Protein AF-A0A327NGC9-F1 (afdb_monomer_lite)

Organism: NCBI:txid2183553

Secondary structure (DSSP, 8-state):
---TT---PPTT--TTT--EE----SS--SEEEEES-HHHHHHHHHHHHHTT-PPPTTEEEEE-TT---HHHHHHHHTT--TTPEEEEE--SSHHHHHHHHHHHHHHBSS--EEE--SSTTEEEEE---HHHHHHHHHHHHHHHHHHHHH--SS-SHHHHHHHHT--EEPTT-SS-EEEEES-HHHHHHHHHHHHHH--BSS-EEE---SSSSHHHHHHHHHHTT--PPEEEEETTTTEEEEEESSHHHHHHIIIIIIIIT-GGGGSPTT-EEEEEE--TT-SSPEEEEEEEE-SSSEEEEE-HHHHHHHHHTSPPHHHHHGGG-

Foldseek 3Di:
DPPPPPLDDPPPDDLQADKDKPDDQPDQQQEEEEEADPVLVLLVQLVCVQQVVQPWSNYMYMHSSHDDDLNNVVNVVVRDDLNHEYEYEYWLALRSLVNLVVVLCSFFPQVKDWDDDPDPQKIKIFGQDPQLVVVVVVVLVVLVVVLVVVADPDDDDSNVVSVLQHKDFDPPDPTTMIIHGSGSVRSVVSSVSSLVRTHGSYHYYYDYAPPGGSNVVLVVVLVVQPQGWWFKAFPVGSDTPDTHSDLLRVVCCCVVVVAVVVPLVVPDAQTKIFTWGDGSPDSDTDTQKMWHHHPVGIDIDGDPVSVVVNVVPPPDPVVVVVVVD

Sequence (325 aa):
MRTATFKSHATGSDRGHGVWISNQNETPTRRLVVGESAIDLLSYRQLEISTGVHPQTDSRYASIGGSLSLDHLTTLAKFMQPSTQLVFGFDNDDKGARYALTALVALSKDSLALVQASQQGYIALQIPVAKIYNQFSKLIAEHSLAMQTYMPQVNGEVRDDMIKNMFHWVKGATVPTLEIPINTALLNSVNNLLIQYGQFSRSLAITRPRGKDFNEDLKAEQLRQIKRPILLINPGNGQVVDRFATEKEAFQFVEKDIIKAKKWKTIPIGTELQILKTEPSKLHPEILGQLLRTSRGIEKSFTDSFMTQVNRMLPDPTKSQEAML

Structure (mmCIF, N/CA/C/O backbone):
data_AF-A0A327NGC9-F1
#
_entry.id   AF-A0A327NGC9-F1
#
loop_
_atom_site.group_PDB
_atom_site.id
_atom_site.type_symbol
_atom_site.label_atom_id
_atom_site.label_alt_id
_atom_site.label_comp_id
_atom_site.label_asym_id
_atom_site.label_entity_id
_atom_site.label_seq_id
_atom_site.pdbx_PDB_ins_code
_atom_site.Cartn_x
_atom_site.Cartn_y
_atom_site.Cartn_z
_atom_site.occupancy
_atom_site.B_iso_or_equiv
_atom_site.auth_seq_id
_atom_site.auth_comp_id
_atom_site.auth_asym_id
_atom_site.auth_atom_id
_atom_site.pdbx_PDB_model_num
ATOM 1 N N . MET A 1 1 ? 21.860 -4.653 22.992 1.00 33.34 1 MET A N 1
ATOM 2 C CA . MET A 1 1 ? 22.550 -5.213 21.810 1.00 33.34 1 MET A CA 1
ATOM 3 C C . MET A 1 1 ? 21.552 -5.318 20.662 1.00 33.34 1 MET A C 1
ATOM 5 O O . MET A 1 1 ? 20.644 -6.130 20.748 1.00 33.34 1 MET A O 1
ATOM 9 N N . ARG A 1 2 ? 21.667 -4.482 19.622 1.00 29.84 2 ARG A N 1
ATOM 10 C CA . ARG A 1 2 ? 21.023 -4.741 18.324 1.00 29.84 2 ARG A CA 1
ATOM 11 C C . ARG A 1 2 ? 22.008 -5.583 17.523 1.00 29.84 2 ARG A C 1
ATOM 13 O O . ARG A 1 2 ? 23.092 -5.097 17.219 1.00 29.84 2 ARG A O 1
ATOM 20 N N . THR A 1 3 ? 21.666 -6.823 17.201 1.00 38.72 3 THR A N 1
ATOM 21 C CA . THR A 1 3 ? 22.401 -7.579 16.185 1.00 38.72 3 THR A CA 1
ATOM 22 C C . THR A 1 3 ? 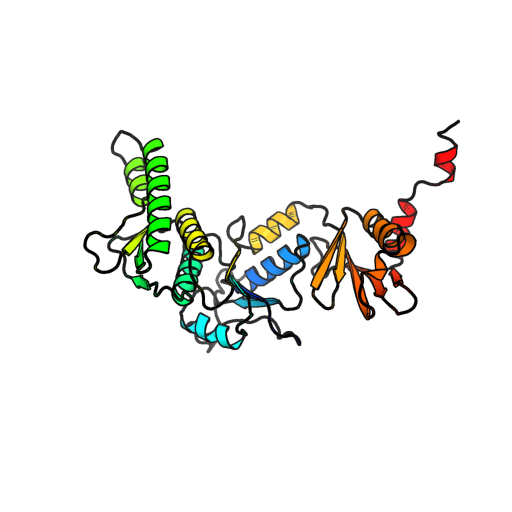22.082 -6.940 14.836 1.00 38.72 3 THR A C 1
ATOM 24 O O . THR A 1 3 ? 21.079 -7.248 14.202 1.00 38.72 3 THR A O 1
ATOM 27 N N . ALA A 1 4 ? 22.920 -5.996 14.402 1.00 41.09 4 ALA A N 1
ATOM 28 C CA . ALA A 1 4 ? 22.780 -5.262 13.139 1.00 41.09 4 ALA A CA 1
ATOM 29 C C . ALA A 1 4 ? 22.785 -6.165 11.879 1.00 41.09 4 ALA A C 1
ATOM 31 O O . ALA A 1 4 ? 22.654 -5.678 10.761 1.00 41.09 4 ALA A O 1
ATOM 32 N N . THR A 1 5 ? 22.925 -7.481 12.052 1.00 39.84 5 THR A N 1
ATOM 33 C CA . THR A 1 5 ? 23.124 -8.478 10.999 1.00 39.84 5 THR A CA 1
ATOM 34 C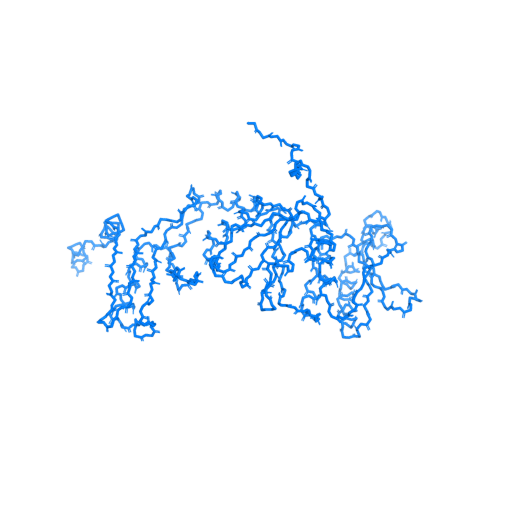 C . THR A 1 5 ? 22.075 -9.592 10.973 1.00 39.84 5 THR A C 1
ATOM 36 O O . THR A 1 5 ? 22.107 -10.412 10.056 1.00 39.84 5 THR A O 1
ATOM 39 N N . PHE A 1 6 ? 21.119 -9.654 11.911 1.00 44.59 6 PHE A N 1
ATOM 40 C CA . PHE A 1 6 ? 20.130 -10.740 11.904 1.00 44.59 6 PHE A CA 1
ATOM 41 C C . PHE A 1 6 ? 18.984 -10.459 10.919 1.00 44.59 6 PHE A C 1
ATOM 43 O O . PHE A 1 6 ? 17.904 -10.013 11.292 1.00 44.59 6 PHE A O 1
ATOM 50 N N . LYS A 1 7 ? 19.235 -10.739 9.635 1.00 50.94 7 LYS A N 1
ATOM 51 C CA . LYS A 1 7 ? 18.227 -10.870 8.568 1.00 50.94 7 LYS A CA 1
ATOM 52 C C . LYS A 1 7 ? 17.984 -12.350 8.274 1.00 50.94 7 LYS A C 1
ATOM 54 O O . LYS A 1 7 ? 18.253 -12.814 7.166 1.00 50.94 7 LYS A O 1
ATOM 59 N N . SER A 1 8 ? 17.620 -13.136 9.283 1.00 51.09 8 SER A N 1
ATOM 60 C CA . SER A 1 8 ? 17.485 -14.579 9.084 1.00 51.09 8 SER A CA 1
ATOM 61 C C . SER A 1 8 ? 16.065 -15.065 9.328 1.00 51.09 8 SER A C 1
ATOM 63 O O . SER A 1 8 ? 15.341 -14.545 10.176 1.00 51.09 8 SER A O 1
ATOM 65 N N . HIS A 1 9 ? 15.672 -16.037 8.510 1.00 59.88 9 HIS A N 1
ATOM 66 C CA . HIS A 1 9 ? 14.479 -16.830 8.728 1.00 59.88 9 HIS A CA 1
ATOM 67 C C . HIS A 1 9 ? 14.772 -17.866 9.823 1.00 59.88 9 HIS A C 1
ATOM 69 O O . HIS A 1 9 ? 15.938 -18.150 10.107 1.00 59.88 9 HIS A O 1
ATOM 75 N N . ALA A 1 10 ? 13.732 -18.448 10.425 1.00 62.00 10 ALA A N 1
ATOM 76 C CA . ALA A 1 10 ? 13.912 -19.526 11.394 1.00 62.00 10 ALA A CA 1
ATOM 77 C C . ALA A 1 10 ? 14.763 -20.657 10.787 1.00 62.00 10 ALA A C 1
ATOM 79 O O . ALA A 1 10 ? 14.578 -21.020 9.621 1.00 62.00 10 ALA A O 1
ATOM 80 N N . THR A 1 11 ? 15.703 -21.205 11.559 1.00 63.06 11 THR A N 1
ATOM 81 C CA . THR A 1 11 ? 16.549 -22.324 11.126 1.00 63.06 11 THR A CA 1
ATOM 82 C C . THR A 1 11 ? 15.676 -23.469 10.604 1.00 63.06 11 THR A C 1
ATOM 84 O O . THR A 1 11 ? 14.773 -23.918 11.303 1.00 63.06 11 THR A O 1
ATOM 87 N N . GLY A 1 12 ? 15.924 -23.915 9.368 1.00 67.19 12 GLY A N 1
ATOM 88 C CA . GLY A 1 12 ? 15.138 -24.963 8.700 1.00 67.19 12 GLY A CA 1
ATOM 89 C C . GLY A 1 12 ? 13.921 -24.475 7.904 1.00 67.19 12 GLY A C 1
ATOM 90 O O . GLY A 1 12 ? 13.246 -25.292 7.287 1.00 67.19 12 GLY A O 1
ATOM 91 N N . SER A 1 13 ? 13.638 -23.169 7.874 1.00 67.62 13 SER A N 1
ATOM 92 C CA . SER A 1 13 ? 12.592 -22.616 7.003 1.00 67.62 13 SER A CA 1
ATOM 93 C C . SER A 1 13 ? 13.106 -22.316 5.593 1.00 67.62 13 SER A C 1
ATOM 95 O O . SER A 1 13 ? 14.249 -21.895 5.398 1.00 67.62 13 SER A O 1
ATOM 97 N N . ASP A 1 14 ? 12.239 -22.520 4.605 1.00 74.31 14 ASP A N 1
ATOM 98 C CA . ASP A 1 14 ? 12.515 -22.203 3.208 1.00 74.31 14 ASP A CA 1
ATOM 99 C C . ASP A 1 14 ? 12.260 -20.712 2.939 1.00 74.31 14 ASP A C 1
ATOM 101 O O . ASP A 1 14 ? 11.141 -20.223 3.105 1.00 74.31 14 ASP A O 1
ATOM 105 N N . ARG A 1 15 ? 13.295 -19.986 2.503 1.00 73.50 15 ARG A N 1
ATOM 106 C CA . ARG A 1 15 ? 13.213 -18.550 2.188 1.00 73.50 15 ARG A CA 1
ATOM 107 C C . ARG A 1 15 ? 12.332 -18.224 0.985 1.00 73.50 15 ARG A C 1
ATOM 109 O O . ARG A 1 15 ? 11.928 -17.076 0.853 1.00 73.50 15 ARG A O 1
ATOM 116 N N . GLY A 1 16 ? 12.089 -19.188 0.098 1.00 76.12 16 GLY A N 1
ATOM 117 C CA . GLY A 1 16 ? 11.230 -19.007 -1.070 1.00 76.12 16 GLY A CA 1
ATOM 118 C C . GLY A 1 16 ? 9.741 -19.088 -0.742 1.00 76.12 16 GLY A C 1
ATOM 119 O O . GLY A 1 16 ? 8.931 -18.584 -1.513 1.00 76.12 16 GLY A O 1
ATOM 120 N N . HIS A 1 17 ? 9.388 -19.689 0.398 1.00 80.69 17 HIS A N 1
ATOM 121 C CA . HIS A 1 17 ? 8.007 -20.020 0.764 1.00 80.69 17 HIS A CA 1
ATOM 122 C C . HIS A 1 17 ? 7.589 -19.465 2.134 1.00 80.69 17 HIS A C 1
ATOM 124 O O . HIS A 1 17 ? 6.400 -19.295 2.410 1.00 80.69 17 HIS A O 1
ATOM 130 N N . GLY A 1 18 ? 8.554 -19.216 3.017 1.00 83.06 18 GLY A N 1
ATOM 131 C CA . GLY A 1 18 ? 8.330 -18.863 4.408 1.00 83.06 18 GLY A CA 1
ATOM 132 C C . GLY A 1 18 ? 7.791 -17.449 4.571 1.00 83.06 18 GLY A C 1
ATOM 133 O O . GLY A 1 18 ? 8.526 -16.475 4.429 1.00 83.06 18 GLY A O 1
ATOM 134 N N . VAL A 1 19 ? 6.526 -17.349 4.976 1.00 89.06 19 VAL A N 1
ATOM 135 C CA . VAL A 1 19 ? 5.891 -16.087 5.366 1.00 89.06 19 VAL A CA 1
ATOM 136 C C . VAL A 1 19 ? 5.623 -16.073 6.869 1.00 89.06 19 VAL A C 1
ATOM 138 O O . VAL A 1 19 ? 5.139 -17.050 7.440 1.00 89.06 19 VAL A O 1
ATOM 141 N N . TRP A 1 20 ? 5.921 -14.955 7.524 1.00 91.12 20 TRP A N 1
ATOM 142 C CA . TRP A 1 20 ? 5.413 -14.690 8.870 1.00 91.12 20 TRP A CA 1
ATOM 143 C C . TRP A 1 20 ? 4.000 -14.128 8.751 1.00 91.12 20 TRP A C 1
ATOM 145 O O . TRP A 1 20 ? 3.788 -13.233 7.940 1.00 91.12 20 TRP A O 1
ATOM 155 N N . ILE A 1 21 ? 3.056 -14.614 9.555 1.00 89.69 21 ILE A N 1
ATOM 156 C CA . ILE A 1 21 ? 1.673 -14.126 9.594 1.00 89.69 21 ILE A CA 1
ATOM 157 C C . ILE A 1 21 ? 1.359 -13.714 11.033 1.00 89.69 21 ILE A C 1
ATOM 159 O O . ILE A 1 21 ? 1.647 -14.458 11.970 1.00 89.69 21 ILE A O 1
ATOM 163 N N . SER A 1 22 ? 0.772 -12.532 11.218 1.00 87.81 22 SER A N 1
ATOM 164 C CA . SER A 1 22 ? 0.259 -12.091 12.518 1.00 87.81 22 SER A CA 1
ATOM 165 C C . SER A 1 22 ? -0.849 -13.023 13.017 1.00 87.81 22 SER A C 1
ATOM 167 O O . SER A 1 22 ? -1.544 -13.621 12.198 1.00 87.81 22 SER A O 1
ATOM 169 N N . ASN A 1 23 ? -1.061 -13.091 14.336 1.00 76.75 23 ASN A N 1
ATOM 170 C CA . ASN A 1 23 ? -2.037 -13.987 14.970 1.00 76.75 23 ASN A CA 1
ATOM 171 C C . ASN A 1 23 ? -3.378 -14.100 14.226 1.00 76.75 23 ASN A C 1
ATOM 173 O O . ASN A 1 23 ? -3.909 -13.138 13.666 1.00 76.75 23 ASN A O 1
ATOM 177 N N . GLN A 1 24 ? -3.924 -15.313 14.244 1.00 66.12 24 GLN A N 1
ATOM 178 C CA . GLN A 1 24 ? -5.174 -15.641 13.583 1.00 66.12 24 GLN A CA 1
ATOM 179 C C . GLN A 1 24 ? -6.341 -14.945 14.294 1.00 66.12 24 GLN A C 1
ATOM 181 O O . GLN A 1 24 ? -6.663 -15.270 15.431 1.00 66.12 24 GLN A O 1
ATOM 186 N N . ASN A 1 25 ? -6.977 -13.989 13.616 1.00 64.69 25 ASN A N 1
ATOM 187 C CA . ASN A 1 25 ? -8.242 -13.421 14.087 1.00 64.69 25 ASN A CA 1
ATOM 188 C C . ASN A 1 25 ? -9.334 -14.503 14.060 1.00 64.69 25 ASN A C 1
ATOM 190 O O . ASN A 1 25 ? -9.373 -15.299 13.115 1.00 64.69 25 ASN A O 1
ATOM 194 N N . GLU A 1 26 ? -10.236 -14.479 15.045 1.00 67.00 26 GLU A N 1
ATOM 195 C CA . GLU A 1 26 ? -11.460 -15.300 15.070 1.00 67.00 26 GLU A CA 1
ATOM 196 C C . GLU A 1 26 ? -12.382 -14.983 13.878 1.00 67.00 26 GLU A C 1
ATOM 198 O O . GLU A 1 26 ? -13.152 -15.827 13.424 1.00 67.00 26 GLU A O 1
ATOM 203 N N . THR A 1 27 ? -12.265 -13.772 13.325 1.00 70.25 27 THR A N 1
ATOM 204 C CA . THR A 1 27 ? -13.015 -13.305 12.161 1.00 70.25 27 THR A CA 1
ATOM 205 C C . THR A 1 27 ? -12.276 -13.559 10.836 1.00 70.25 27 THR A C 1
ATOM 207 O O . THR A 1 27 ? -11.037 -13.575 10.789 1.00 70.25 27 THR A O 1
ATOM 210 N N . PRO A 1 28 ? -13.015 -13.731 9.718 1.00 80.69 28 PRO A N 1
ATOM 211 C CA . PRO A 1 28 ? -12.421 -13.821 8.387 1.00 80.69 28 PRO A CA 1
ATOM 212 C C . PRO A 1 28 ? -11.582 -12.587 8.037 1.00 80.69 28 PRO A C 1
ATOM 214 O O . PRO A 1 28 ? -11.980 -11.452 8.291 1.00 80.69 28 PRO A O 1
ATOM 217 N N . THR A 1 29 ? -10.431 -12.805 7.403 1.00 86.00 29 THR A N 1
ATOM 218 C CA . THR A 1 29 ? -9.529 -11.729 6.975 1.00 86.00 29 THR A CA 1
ATOM 219 C C . THR A 1 29 ? -10.131 -10.938 5.822 1.00 86.00 29 THR A C 1
ATOM 221 O O . THR A 1 29 ? -10.177 -11.424 4.690 1.00 86.00 29 THR A O 1
ATOM 224 N N . ARG A 1 30 ? -10.550 -9.694 6.070 1.00 86.75 30 ARG A N 1
ATOM 225 C CA . ARG A 1 30 ? -10.992 -8.795 4.992 1.00 86.75 30 ARG A CA 1
ATOM 226 C C . ARG A 1 30 ? -9.846 -8.042 4.346 1.00 86.75 30 ARG A C 1
ATOM 228 O O . ARG A 1 30 ? -9.946 -7.699 3.172 1.00 86.75 30 ARG A O 1
ATOM 235 N N . ARG A 1 31 ? -8.751 -7.833 5.074 1.00 89.94 31 ARG A N 1
ATOM 236 C CA . ARG A 1 31 ? -7.573 -7.123 4.581 1.00 89.94 31 ARG A CA 1
ATOM 237 C C . ARG A 1 31 ? -6.300 -7.861 4.982 1.00 89.94 31 ARG A C 1
ATOM 239 O O . ARG A 1 31 ? -6.100 -8.157 6.154 1.00 89.94 31 ARG A O 1
ATOM 246 N N . LEU A 1 32 ? -5.431 -8.151 4.022 1.00 93.19 32 LEU A N 1
ATOM 247 C CA . LEU A 1 32 ? -4.108 -8.723 4.262 1.00 93.19 32 LEU A CA 1
ATOM 248 C C . LEU A 1 32 ? -3.049 -7.694 3.869 1.00 93.19 32 LEU A C 1
ATOM 250 O O . LEU A 1 32 ? -2.952 -7.323 2.703 1.00 93.19 32 LEU A O 1
ATOM 254 N N . VAL A 1 33 ? -2.272 -7.219 4.838 1.00 94.38 33 VAL A N 1
ATOM 255 C CA . VAL A 1 33 ? -1.179 -6.268 4.624 1.00 94.38 33 VAL A CA 1
ATOM 256 C C . VAL A 1 33 ? 0.129 -7.038 4.519 1.00 94.38 33 VAL A C 1
ATOM 258 O O . VAL A 1 33 ? 0.514 -7.728 5.457 1.00 94.38 33 VAL A O 1
ATOM 261 N N . VAL A 1 34 ? 0.816 -6.924 3.389 1.00 95.75 34 VAL A N 1
ATOM 262 C CA . VAL A 1 34 ? 2.058 -7.638 3.094 1.00 95.75 34 VAL A CA 1
ATOM 263 C C . VAL A 1 34 ? 3.222 -6.659 3.089 1.00 95.75 34 VAL A C 1
ATOM 265 O O . VAL A 1 34 ? 3.167 -5.662 2.378 1.00 95.75 34 VAL A O 1
ATOM 268 N N . GLY A 1 35 ? 4.280 -6.942 3.843 1.00 95.50 35 GLY A N 1
ATOM 269 C CA . GLY A 1 35 ? 5.476 -6.096 3.931 1.00 95.50 35 GLY A CA 1
ATOM 270 C C . GLY A 1 35 ? 6.762 -6.913 3.902 1.00 95.50 35 GLY A C 1
ATOM 271 O O . GLY A 1 35 ? 6.724 -8.143 3.965 1.00 95.50 35 GLY A O 1
ATOM 272 N N . GLU A 1 36 ? 7.912 -6.243 3.795 1.00 92.94 36 GLU A N 1
ATOM 273 C CA . GLU A 1 36 ? 9.211 -6.928 3.709 1.00 92.94 36 GLU A CA 1
ATOM 274 C C . GLU A 1 36 ? 9.609 -7.590 5.029 1.00 92.94 36 GLU A C 1
ATOM 276 O O . GLU A 1 36 ? 10.133 -8.708 5.016 1.00 92.94 36 GLU A O 1
ATOM 281 N N . SER A 1 37 ? 9.335 -6.924 6.155 1.00 92.19 37 SER A N 1
ATOM 282 C CA . SER A 1 37 ? 9.676 -7.394 7.496 1.00 92.19 37 SER A CA 1
ATOM 283 C C . SER A 1 37 ? 8.488 -7.312 8.459 1.00 92.19 37 SER A C 1
ATOM 285 O O . SER A 1 37 ? 7.613 -6.450 8.352 1.00 92.19 37 SER A O 1
ATOM 287 N N . ALA A 1 38 ? 8.465 -8.207 9.451 1.00 91.44 38 ALA A N 1
ATOM 288 C CA . ALA A 1 38 ? 7.439 -8.190 10.492 1.00 91.44 38 ALA A CA 1
ATOM 289 C C . ALA A 1 38 ? 7.514 -6.914 11.351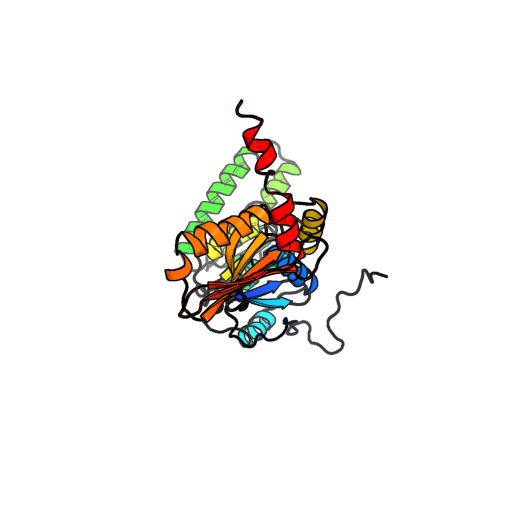 1.00 91.44 38 ALA A C 1
ATOM 291 O O . ALA A 1 38 ? 6.487 -6.404 11.788 1.00 91.44 38 ALA A O 1
ATOM 292 N N . ILE A 1 39 ? 8.716 -6.366 11.561 1.00 91.31 39 ILE A N 1
ATOM 293 C CA . ILE A 1 39 ? 8.930 -5.152 12.362 1.00 91.31 39 ILE A CA 1
ATOM 294 C C . ILE A 1 39 ? 8.324 -3.926 11.670 1.00 91.31 39 ILE A C 1
ATOM 296 O O . ILE A 1 39 ? 7.688 -3.102 12.332 1.00 91.31 39 ILE A O 1
ATOM 300 N N . ASP A 1 40 ? 8.470 -3.818 10.349 1.00 91.81 40 ASP A N 1
ATOM 301 C CA . ASP A 1 40 ? 7.869 -2.719 9.587 1.00 91.81 40 ASP A CA 1
ATOM 302 C C . ASP A 1 40 ? 6.350 -2.812 9.598 1.00 91.81 40 ASP A C 1
ATOM 304 O O . ASP A 1 40 ? 5.675 -1.800 9.756 1.00 91.81 40 ASP A O 1
ATOM 308 N N . LEU A 1 41 ? 5.794 -4.023 9.541 1.00 92.50 41 LEU A N 1
ATOM 309 C CA . LEU A 1 41 ? 4.350 -4.230 9.646 1.00 92.50 41 LEU A CA 1
ATOM 310 C C . LEU A 1 41 ? 3.799 -3.894 11.034 1.00 92.50 41 LEU A C 1
ATOM 312 O O . LEU A 1 41 ? 2.722 -3.309 11.133 1.00 92.50 41 LEU A O 1
ATOM 316 N N . LEU A 1 42 ? 4.532 -4.212 12.104 1.00 90.50 42 LEU A N 1
ATOM 317 C CA . LEU A 1 42 ? 4.172 -3.779 13.458 1.00 90.50 42 LEU A CA 1
ATOM 318 C C . LEU A 1 42 ? 4.229 -2.252 13.585 1.00 90.50 42 LEU A C 1
ATOM 320 O O . LEU A 1 42 ? 3.371 -1.645 14.227 1.00 90.50 42 LEU A O 1
ATOM 324 N N . SER A 1 43 ? 5.202 -1.622 12.929 1.00 91.38 43 SER A N 1
ATOM 325 C CA . SER A 1 43 ? 5.346 -0.167 12.924 1.00 91.38 43 SER A CA 1
ATOM 326 C C . SER A 1 43 ? 4.240 0.508 12.114 1.00 91.38 43 SER A C 1
ATOM 328 O O . SER A 1 43 ? 3.642 1.478 12.574 1.00 91.38 43 SER A O 1
ATOM 330 N N . TYR A 1 44 ? 3.888 -0.059 10.960 1.00 91.31 44 TYR A N 1
ATOM 331 C CA . TYR A 1 44 ? 2.748 0.350 10.147 1.00 91.31 44 TYR A CA 1
ATOM 332 C C . TYR A 1 44 ? 1.433 0.228 10.923 1.00 91.31 44 TYR A C 1
ATOM 334 O O . TYR A 1 44 ? 0.660 1.181 10.982 1.00 91.31 44 TYR A O 1
ATOM 342 N N . ARG A 1 45 ? 1.214 -0.899 11.613 1.00 87.12 45 ARG A N 1
ATOM 343 C CA . ARG A 1 45 ? 0.070 -1.098 12.514 1.00 87.12 45 ARG A CA 1
ATOM 344 C C . ARG A 1 45 ? -0.012 -0.002 13.579 1.00 87.12 45 ARG A C 1
ATOM 346 O O . ARG A 1 45 ? -1.094 0.528 13.831 1.00 87.12 45 ARG A O 1
ATOM 353 N N . GLN A 1 46 ? 1.109 0.335 14.215 1.00 83.38 46 GLN A N 1
ATOM 354 C CA . GLN A 1 46 ? 1.149 1.393 15.226 1.00 83.38 46 GLN A CA 1
ATOM 355 C C . GLN A 1 46 ? 0.868 2.770 14.610 1.00 83.38 46 GLN A C 1
ATOM 357 O O . GLN A 1 46 ? 0.147 3.570 15.207 1.00 83.38 46 GLN A O 1
ATOM 362 N N . LEU A 1 47 ? 1.388 3.044 13.410 1.00 85.56 47 LEU A N 1
ATOM 363 C CA . LEU A 1 47 ? 1.107 4.270 12.664 1.00 85.56 47 LEU A CA 1
ATOM 364 C C . LEU A 1 47 ? -0.384 4.410 12.350 1.00 85.56 47 LEU A C 1
ATOM 366 O O . LEU A 1 47 ? -0.952 5.472 12.605 1.00 85.56 47 LEU A O 1
ATOM 370 N N . GLU A 1 48 ? -1.028 3.346 11.875 1.00 82.25 48 GLU A N 1
ATOM 371 C CA . GLU A 1 48 ? -2.473 3.297 11.631 1.00 82.25 48 GLU A CA 1
ATOM 372 C C . GLU A 1 48 ? -3.265 3.662 12.900 1.00 82.25 48 GLU A C 1
ATOM 374 O O . GLU A 1 48 ? -4.049 4.616 12.892 1.00 82.25 48 GLU A O 1
ATOM 379 N N . ILE A 1 49 ? -2.972 3.000 14.030 1.00 75.81 49 ILE A N 1
ATOM 380 C CA . ILE A 1 49 ? -3.583 3.313 15.336 1.00 75.81 49 ILE A CA 1
ATOM 381 C C . ILE A 1 49 ? -3.371 4.790 15.690 1.00 75.81 49 ILE A C 1
ATOM 383 O O . ILE A 1 49 ? -4.311 5.500 16.047 1.00 75.81 49 ILE A O 1
ATOM 387 N N . SER A 1 50 ? -2.133 5.265 15.567 1.00 70.62 50 SER A N 1
ATOM 388 C CA . SER A 1 50 ? -1.726 6.594 16.019 1.00 70.62 50 SER A CA 1
ATOM 389 C C . SER A 1 50 ? -2.271 7.741 15.155 1.00 70.62 50 SER A C 1
ATOM 391 O O . SER A 1 50 ? -2.445 8.860 15.631 1.00 70.62 50 SER A O 1
ATOM 393 N N . THR A 1 51 ? -2.576 7.480 13.887 1.00 68.12 51 THR A N 1
ATOM 394 C CA . THR A 1 51 ? -3.154 8.466 12.960 1.00 68.12 51 THR A CA 1
ATOM 395 C C . THR A 1 51 ? -4.683 8.414 12.943 1.00 68.12 51 THR A C 1
ATOM 397 O O . THR A 1 51 ? -5.333 9.116 12.164 1.00 68.12 51 THR A O 1
ATOM 400 N N . GLY A 1 52 ? -5.282 7.586 13.807 1.00 58.69 52 GLY A N 1
ATOM 401 C CA . GLY A 1 52 ? -6.724 7.381 13.860 1.00 58.69 52 GLY A CA 1
ATOM 402 C C . GLY A 1 52 ? -7.271 6.664 12.629 1.00 58.69 52 GLY A C 1
ATOM 403 O O . GLY A 1 52 ? -8.487 6.613 12.443 1.00 58.69 52 GLY A O 1
ATOM 404 N N . VAL A 1 53 ? -6.412 6.112 11.770 1.00 62.06 53 VAL A N 1
ATOM 405 C CA . VAL A 1 53 ? -6.796 5.112 10.774 1.00 62.06 53 VAL A CA 1
ATOM 406 C C . VAL A 1 53 ? -6.875 3.807 11.554 1.00 62.06 53 VAL A C 1
ATOM 408 O O . VAL A 1 53 ? -5.972 2.987 11.471 1.00 62.06 53 VAL A O 1
ATOM 411 N N . HIS A 1 54 ? -7.880 3.669 12.434 1.00 54.66 54 HIS A N 1
ATOM 412 C CA . HIS A 1 54 ? -7.934 2.496 13.301 1.00 54.66 54 HIS A CA 1
ATOM 413 C C . HIS A 1 54 ? -7.893 1.265 12.399 1.00 54.66 54 HIS A C 1
ATOM 415 O O . HIS A 1 54 ? -8.679 1.165 11.451 1.00 54.66 54 HIS A O 1
ATOM 421 N N . PRO A 1 55 ? -6.958 0.350 12.644 1.00 57.19 55 PRO A N 1
ATOM 422 C CA . PRO A 1 55 ? -6.861 -0.816 11.810 1.00 57.19 55 PRO A CA 1
ATOM 423 C C . PRO A 1 55 ? -8.154 -1.610 11.927 1.00 57.19 55 PRO A C 1
ATOM 425 O O . PRO A 1 55 ? -8.648 -1.848 13.037 1.00 57.19 55 PRO A O 1
ATOM 428 N N . GLN A 1 56 ? -8.702 -2.029 10.799 1.00 62.09 56 GLN A N 1
ATOM 429 C CA . GLN A 1 56 ? -9.908 -2.837 10.824 1.00 62.09 56 GLN A CA 1
ATOM 430 C C . GLN A 1 56 ? -9.587 -4.133 11.588 1.00 62.09 56 GLN A C 1
ATOM 432 O O . GLN A 1 56 ? -8.510 -4.713 11.408 1.00 62.09 56 GLN A O 1
ATOM 437 N N . THR A 1 57 ? -10.461 -4.566 12.498 1.00 62.72 57 THR A N 1
ATOM 438 C CA . THR A 1 57 ? -10.230 -5.771 13.326 1.00 62.72 57 THR A CA 1
ATOM 439 C C . THR A 1 57 ? -10.090 -7.047 12.494 1.00 62.72 57 THR A C 1
ATOM 441 O O . THR A 1 57 ? -9.607 -8.066 12.973 1.00 62.72 57 THR A O 1
ATOM 444 N N . ASP A 1 58 ? -10.452 -6.977 11.219 1.00 74.69 58 ASP A N 1
ATOM 445 C CA . ASP A 1 58 ? -10.337 -8.018 10.205 1.00 74.69 58 ASP A CA 1
ATOM 446 C C . ASP A 1 58 ? -9.058 -7.902 9.341 1.00 74.69 58 ASP A C 1
ATOM 448 O O . ASP A 1 58 ? -8.919 -8.614 8.338 1.00 74.69 58 ASP A O 1
ATOM 452 N N . SER A 1 59 ? -8.106 -7.042 9.729 1.00 85.81 59 SER A N 1
ATOM 453 C CA . SER A 1 59 ? -6.789 -6.938 9.093 1.00 85.81 59 SER A CA 1
ATOM 454 C C . SER A 1 59 ? -5.810 -7.977 9.649 1.00 85.81 59 SER A C 1
ATOM 456 O O . SER A 1 59 ? -5.679 -8.133 10.864 1.00 85.81 59 SER A O 1
ATOM 458 N N . ARG A 1 60 ? -5.079 -8.655 8.760 1.00 89.00 60 ARG A N 1
ATOM 459 C CA . ARG A 1 60 ? -3.905 -9.479 9.090 1.00 89.00 60 ARG A CA 1
ATOM 460 C C . ARG A 1 60 ? -2.660 -8.913 8.425 1.00 89.00 60 ARG A C 1
ATOM 462 O O . ARG A 1 60 ? -2.751 -8.260 7.388 1.00 89.00 60 ARG A O 1
ATOM 469 N N . TYR A 1 61 ? -1.504 -9.192 9.009 1.00 92.75 61 TYR A N 1
ATOM 470 C CA . TYR A 1 61 ? -0.210 -8.716 8.538 1.00 92.75 61 TYR A CA 1
ATOM 471 C C . TYR A 1 61 ? 0.670 -9.908 8.177 1.00 92.75 61 TYR A C 1
ATOM 473 O O . TYR A 1 61 ? 0.693 -10.904 8.899 1.00 92.75 61 TYR A O 1
ATOM 481 N N . ALA A 1 62 ? 1.378 -9.809 7.060 1.00 94.19 62 ALA A N 1
ATOM 482 C CA . ALA A 1 62 ? 2.201 -10.871 6.519 1.00 94.19 62 ALA A CA 1
ATOM 483 C C . ALA A 1 62 ? 3.564 -10.352 6.062 1.00 94.19 62 ALA A C 1
ATOM 485 O O . ALA A 1 62 ? 3.644 -9.447 5.237 1.00 94.19 62 ALA A O 1
ATOM 486 N N . SER A 1 63 ? 4.645 -10.939 6.562 1.00 93.94 63 SER A N 1
ATOM 487 C CA . SER A 1 63 ? 6.007 -10.573 6.178 1.00 93.94 63 SER A CA 1
ATOM 488 C C . SER A 1 63 ? 6.623 -11.644 5.292 1.00 93.94 63 SER A C 1
ATOM 490 O O . SER A 1 63 ? 6.651 -12.814 5.672 1.00 93.94 63 SER A O 1
ATOM 492 N N . ILE A 1 64 ? 7.182 -11.221 4.158 1.00 92.31 64 ILE A N 1
ATOM 493 C CA . ILE A 1 64 ? 7.888 -12.086 3.195 1.00 92.31 64 ILE A CA 1
ATOM 494 C C . ILE A 1 64 ? 9.375 -12.300 3.535 1.00 92.31 64 ILE A C 1
ATOM 496 O O . ILE A 1 64 ? 10.101 -12.931 2.776 1.00 92.31 64 ILE A O 1
ATOM 500 N N . GLY A 1 65 ? 9.865 -11.752 4.653 1.00 86.25 65 GLY A N 1
ATOM 501 C CA . GLY A 1 65 ? 11.223 -12.025 5.141 1.00 86.25 65 GLY A CA 1
ATOM 502 C C . GLY A 1 65 ? 12.346 -11.403 4.301 1.00 86.25 65 GLY A C 1
ATOM 503 O O . GLY A 1 65 ? 13.488 -11.846 4.371 1.00 86.25 65 GLY A O 1
ATOM 504 N N . GLY A 1 66 ? 12.042 -10.356 3.528 1.00 83.69 66 GLY A N 1
ATOM 505 C CA . GLY A 1 66 ? 13.021 -9.560 2.779 1.00 83.69 66 GLY A CA 1
ATOM 506 C C . GLY A 1 66 ? 13.091 -9.819 1.270 1.00 83.69 66 GLY A C 1
ATOM 507 O O . GLY A 1 66 ? 13.713 -9.017 0.559 1.00 83.69 66 GLY A O 1
ATOM 508 N N . SER A 1 67 ? 12.443 -10.868 0.749 1.00 87.31 67 SER A N 1
ATOM 509 C CA . SER A 1 67 ? 12.319 -11.077 -0.700 1.00 87.31 67 SER A CA 1
ATOM 510 C C . SER A 1 67 ? 10.968 -11.584 -1.151 1.00 87.31 67 SER A C 1
ATOM 512 O O . SER A 1 67 ? 10.366 -12.420 -0.490 1.00 87.31 67 SER A O 1
ATOM 514 N N . LEU A 1 68 ? 10.493 -11.090 -2.296 1.00 89.75 68 LEU A N 1
ATOM 515 C CA . LEU A 1 68 ? 9.239 -11.540 -2.886 1.00 89.75 68 LEU A CA 1
ATOM 516 C C . LEU A 1 68 ? 9.514 -12.584 -3.970 1.00 89.75 68 LEU A C 1
ATOM 518 O O . LEU A 1 68 ? 10.192 -12.291 -4.951 1.00 89.75 68 LEU A O 1
ATOM 522 N N . SER A 1 69 ? 8.951 -13.776 -3.798 1.00 89.19 69 SER A N 1
ATOM 523 C CA . SER A 1 69 ? 8.854 -14.825 -4.812 1.00 89.19 69 SER A CA 1
ATOM 524 C C . SER A 1 69 ? 7.385 -15.000 -5.222 1.00 89.19 69 SER A C 1
ATOM 526 O O . SER A 1 69 ? 6.472 -14.539 -4.527 1.00 89.19 69 SER A O 1
ATOM 528 N N . LEU A 1 70 ? 7.136 -15.697 -6.332 1.00 88.00 70 LEU A N 1
ATOM 529 C CA . LEU A 1 70 ? 5.775 -16.114 -6.691 1.00 88.00 70 LEU A CA 1
ATOM 530 C C . LEU A 1 70 ? 5.198 -17.095 -5.659 1.00 88.00 70 LEU A C 1
ATOM 532 O O . LEU A 1 70 ? 4.013 -17.027 -5.334 1.00 88.00 70 LEU A O 1
ATOM 536 N N . ASP A 1 71 ? 6.041 -17.939 -5.070 1.00 88.88 71 ASP A N 1
ATOM 537 C CA . ASP A 1 71 ? 5.638 -18.912 -4.055 1.00 88.88 71 ASP A CA 1
ATOM 538 C C . ASP A 1 71 ? 5.163 -18.255 -2.751 1.00 88.88 71 ASP A C 1
ATOM 540 O O . ASP A 1 71 ? 4.256 -18.769 -2.085 1.00 88.88 71 ASP A O 1
ATOM 544 N N . HIS A 1 72 ? 5.682 -17.068 -2.416 1.00 91.94 72 HIS A N 1
ATOM 545 C CA . HIS A 1 72 ? 5.125 -16.248 -1.344 1.00 91.94 72 HIS A CA 1
ATOM 546 C C . HIS A 1 72 ? 3.680 -15.846 -1.643 1.00 91.94 72 HIS A C 1
ATOM 548 O O . HIS A 1 72 ? 2.827 -15.985 -0.770 1.00 91.94 72 HIS A O 1
ATOM 554 N N . LEU A 1 73 ? 3.361 -15.413 -2.866 1.00 91.06 73 LEU A N 1
ATOM 555 C CA . LEU A 1 73 ? 1.985 -15.054 -3.237 1.00 91.06 73 LEU A CA 1
ATOM 556 C C . LEU A 1 73 ? 1.051 -16.270 -3.178 1.00 91.06 73 LEU A C 1
ATOM 558 O O . LEU A 1 73 ? -0.058 -16.167 -2.648 1.00 91.06 73 LEU A O 1
ATOM 562 N N . THR A 1 74 ? 1.520 -17.433 -3.637 1.00 90.69 74 THR A N 1
ATOM 563 C CA . THR A 1 74 ? 0.797 -18.709 -3.520 1.00 90.69 74 THR A CA 1
ATOM 564 C C . THR A 1 74 ? 0.551 -19.087 -2.059 1.00 90.69 74 THR A C 1
ATOM 566 O O . THR A 1 74 ? -0.543 -19.516 -1.692 1.00 90.69 74 THR A O 1
ATOM 569 N N . THR A 1 75 ? 1.541 -18.888 -1.189 1.00 90.56 75 THR A N 1
ATOM 570 C CA . THR A 1 75 ? 1.414 -19.171 0.245 1.00 90.56 75 THR A CA 1
ATOM 571 C C . THR A 1 75 ? 0.441 -18.209 0.920 1.00 90.56 75 THR A C 1
ATOM 573 O O . THR A 1 75 ? -0.427 -18.645 1.678 1.00 90.56 75 THR A O 1
ATOM 576 N N . LEU A 1 76 ? 0.511 -16.916 0.596 1.00 91.31 76 LEU A N 1
ATOM 577 C CA . LEU A 1 76 ? -0.411 -15.898 1.102 1.00 91.31 76 LEU A CA 1
ATOM 578 C C . LEU A 1 76 ? -1.856 -16.175 0.677 1.00 91.31 76 LEU A C 1
ATOM 580 O O . LEU A 1 76 ? -2.773 -15.908 1.452 1.00 91.31 76 LEU A O 1
ATOM 584 N N . ALA A 1 77 ? -2.078 -16.758 -0.507 1.00 90.12 77 ALA A N 1
ATOM 585 C CA . ALA A 1 77 ? -3.414 -17.102 -0.994 1.00 90.12 77 ALA A CA 1
ATOM 586 C C . ALA A 1 77 ? -4.187 -18.037 -0.052 1.00 90.12 77 ALA A C 1
ATOM 588 O O . ALA A 1 77 ? -5.408 -17.929 0.024 1.00 90.12 77 ALA A O 1
ATOM 589 N N . LYS A 1 78 ? -3.492 -18.870 0.735 1.00 88.31 78 LYS A N 1
ATOM 590 C CA . LYS A 1 78 ? -4.102 -19.757 1.744 1.00 88.31 78 LYS A CA 1
ATOM 591 C C . LYS A 1 78 ? -4.772 -18.995 2.894 1.00 88.31 78 LYS A C 1
ATOM 593 O O . LYS A 1 78 ? -5.642 -19.540 3.563 1.00 88.31 78 LYS A O 1
ATOM 598 N N . PHE A 1 79 ? -4.378 -17.742 3.121 1.00 87.19 79 PHE A N 1
ATOM 599 C CA . PHE A 1 79 ? -4.906 -16.881 4.184 1.00 87.19 79 PHE A CA 1
ATOM 600 C C . PHE A 1 79 ? -5.917 -15.851 3.671 1.00 87.19 79 PHE A C 1
ATOM 602 O O . PHE A 1 79 ? -6.333 -14.971 4.425 1.00 87.19 79 PHE A O 1
ATOM 609 N N . MET A 1 80 ? -6.301 -15.934 2.395 1.00 88.25 80 MET A N 1
ATOM 610 C CA . MET A 1 80 ? -7.179 -14.968 1.747 1.00 88.25 80 MET A CA 1
ATOM 611 C C . MET A 1 80 ? -8.461 -15.630 1.247 1.00 88.25 80 MET A C 1
ATOM 613 O O . MET A 1 80 ? -8.441 -16.701 0.650 1.00 88.25 80 MET A O 1
ATOM 617 N N . GLN A 1 81 ? -9.579 -14.933 1.409 1.00 89.50 81 GLN A N 1
ATOM 618 C CA . GLN A 1 81 ? -10.818 -15.200 0.686 1.00 89.50 81 GLN A CA 1
ATOM 619 C C . GLN A 1 81 ? -10.844 -14.385 -0.622 1.00 89.50 81 GLN A C 1
ATOM 621 O O . GLN A 1 81 ? -10.058 -13.443 -0.775 1.00 89.50 81 GLN A O 1
ATOM 626 N N . PRO A 1 82 ? -11.740 -14.694 -1.580 1.00 87.06 82 PRO A N 1
ATOM 627 C CA . PRO A 1 82 ? -11.877 -13.902 -2.807 1.00 87.06 82 PRO A CA 1
ATOM 628 C C . PRO A 1 82 ? -12.161 -12.413 -2.553 1.00 87.06 82 PRO A C 1
ATOM 630 O O . PRO A 1 82 ? -11.709 -11.559 -3.309 1.00 87.06 82 PRO A O 1
ATOM 633 N N . SER A 1 83 ? -12.868 -12.096 -1.464 1.00 88.62 83 SER A N 1
ATOM 634 C CA . SER A 1 83 ? -13.184 -10.727 -1.045 1.00 88.62 83 SER A CA 1
ATOM 635 C C . SER A 1 83 ? -12.066 -10.035 -0.259 1.00 88.62 83 SER A C 1
ATOM 637 O O . SER A 1 83 ? -12.205 -8.856 0.059 1.00 88.62 83 SER A O 1
ATOM 639 N N . THR A 1 84 ? -10.984 -10.736 0.096 1.00 90.75 84 THR A N 1
ATOM 640 C CA . THR A 1 84 ? -9.886 -10.151 0.874 1.00 90.75 84 THR A CA 1
ATOM 641 C C . THR A 1 84 ? -9.129 -9.129 0.028 1.00 90.75 84 THR A C 1
ATOM 643 O O . THR A 1 84 ? -8.572 -9.467 -1.020 1.00 90.75 84 THR A O 1
ATOM 646 N N . GLN A 1 85 ? -9.063 -7.890 0.512 1.00 92.25 85 GLN A N 1
ATOM 647 C CA . GLN A 1 85 ? -8.190 -6.862 -0.037 1.00 92.25 85 GLN A CA 1
ATOM 648 C C . GLN A 1 85 ? -6.735 -7.178 0.310 1.00 92.25 85 GLN A C 1
ATOM 650 O O . GLN A 1 85 ? -6.409 -7.442 1.467 1.00 92.25 85 GLN A O 1
ATOM 655 N N . LEU A 1 86 ? -5.852 -7.102 -0.679 1.00 93.94 86 LEU A N 1
ATOM 656 C CA . LEU A 1 86 ? -4.416 -7.255 -0.485 1.00 93.94 86 LEU A CA 1
ATOM 657 C C . LEU A 1 86 ? -3.741 -5.884 -0.540 1.00 93.94 86 LEU A C 1
ATOM 659 O O . LEU A 1 86 ? -3.916 -5.137 -1.501 1.00 93.94 86 LEU A O 1
ATOM 663 N N . VAL A 1 87 ? -2.983 -5.551 0.499 1.00 94.88 87 VAL A N 1
ATOM 664 C CA . VAL A 1 87 ? -2.303 -4.261 0.636 1.00 94.88 87 VAL A CA 1
ATOM 665 C C . VAL A 1 87 ? -0.803 -4.497 0.694 1.00 94.88 87 VAL A C 1
ATOM 667 O O . VAL A 1 87 ? -0.330 -5.144 1.619 1.00 94.88 87 VAL A O 1
ATOM 670 N N . PHE A 1 88 ? -0.043 -3.962 -0.254 1.00 96.19 88 PHE A N 1
ATOM 671 C CA . PHE A 1 88 ? 1.417 -4.056 -0.248 1.00 96.19 88 PHE A CA 1
ATOM 672 C C . PHE A 1 88 ? 2.031 -2.833 0.433 1.00 96.19 88 PHE A C 1
ATOM 674 O O . PHE A 1 88 ? 1.873 -1.714 -0.048 1.00 96.19 88 PHE A O 1
ATOM 681 N N . GLY A 1 89 ? 2.721 -3.066 1.547 1.00 95.50 89 GLY A N 1
ATOM 682 C CA . GLY A 1 89 ? 3.455 -2.096 2.354 1.00 95.50 89 GLY A CA 1
ATOM 683 C C . GLY A 1 89 ? 4.956 -2.368 2.326 1.00 95.50 89 GLY A C 1
ATOM 684 O O . GLY A 1 89 ? 5.528 -2.722 3.353 1.00 95.50 89 GLY A O 1
ATOM 685 N N . PHE A 1 90 ? 5.576 -2.272 1.150 1.00 96.56 90 PHE A N 1
ATOM 686 C CA . PHE A 1 90 ? 7.028 -2.422 0.998 1.00 96.56 90 PHE A CA 1
ATOM 687 C C . PHE A 1 90 ? 7.753 -1.085 1.188 1.00 96.56 90 PHE A C 1
ATOM 689 O O . PHE A 1 90 ? 7.144 -0.020 1.030 1.00 96.56 90 PHE A O 1
ATOM 696 N N . ASP A 1 91 ? 9.057 -1.160 1.453 1.00 95.69 91 ASP A N 1
ATOM 697 C CA . ASP A 1 91 ? 9.938 -0.009 1.659 1.00 95.69 91 ASP A CA 1
ATOM 698 C C . ASP A 1 91 ? 9.852 0.981 0.488 1.00 95.69 91 ASP A C 1
ATOM 700 O O . ASP A 1 91 ? 9.508 0.627 -0.648 1.00 95.69 91 ASP A O 1
ATOM 704 N N . ASN A 1 92 ? 10.133 2.253 0.763 1.00 95.75 92 ASN A N 1
ATOM 705 C CA . ASN A 1 92 ? 10.120 3.307 -0.249 1.00 95.75 92 ASN A CA 1
ATOM 706 C C . ASN A 1 92 ? 11.495 3.437 -0.922 1.00 95.75 92 ASN A C 1
ATOM 708 O O . ASN A 1 92 ? 12.132 4.488 -0.894 1.00 95.75 92 ASN A O 1
ATOM 712 N N . ASP A 1 93 ? 11.955 2.333 -1.502 1.00 96.06 93 ASP A N 1
ATOM 713 C CA . ASP A 1 93 ? 13.180 2.250 -2.288 1.00 96.06 93 ASP A CA 1
ATOM 714 C C . ASP A 1 93 ? 12.952 1.463 -3.594 1.00 96.06 93 ASP A C 1
ATOM 716 O O . ASP A 1 93 ? 11.861 0.947 -3.869 1.00 96.06 93 ASP A O 1
ATOM 720 N N . ASP A 1 94 ? 13.991 1.354 -4.429 1.00 95.75 94 ASP A N 1
ATOM 721 C CA . ASP A 1 94 ? 13.880 0.706 -5.741 1.00 95.75 94 ASP A CA 1
ATOM 722 C C . ASP A 1 94 ? 13.518 -0.778 -5.631 1.00 95.75 94 ASP A C 1
ATOM 724 O O . ASP A 1 94 ? 12.997 -1.374 -6.578 1.00 95.75 94 ASP A O 1
ATOM 728 N N . LYS A 1 95 ? 13.839 -1.409 -4.502 1.00 95.31 95 LYS A N 1
ATOM 729 C CA . LYS A 1 95 ? 13.610 -2.828 -4.253 1.00 95.31 95 LYS A CA 1
ATOM 730 C C . LYS A 1 95 ? 12.161 -3.056 -3.830 1.00 95.31 95 LYS A C 1
ATOM 732 O O . LYS A 1 95 ? 11.477 -3.877 -4.442 1.00 95.31 95 LYS A O 1
ATOM 737 N N . GLY A 1 96 ? 11.650 -2.262 -2.897 1.00 95.81 96 GLY A N 1
ATOM 738 C CA . GLY A 1 96 ? 10.246 -2.273 -2.510 1.00 95.81 96 GLY A CA 1
ATOM 739 C C . GLY A 1 96 ? 9.320 -1.837 -3.652 1.00 95.81 96 GLY A C 1
ATOM 740 O O . GLY A 1 96 ? 8.198 -2.342 -3.786 1.00 95.81 96 GLY A O 1
ATOM 741 N N . ALA A 1 97 ? 9.762 -0.929 -4.527 1.00 96.75 97 ALA A N 1
ATOM 742 C CA . ALA A 1 97 ? 9.040 -0.566 -5.748 1.00 96.75 97 ALA A CA 1
ATOM 743 C C . ALA A 1 97 ? 8.949 -1.737 -6.742 1.00 96.75 97 ALA A C 1
ATOM 745 O O . ALA A 1 97 ? 7.880 -1.992 -7.308 1.00 96.75 97 ALA A O 1
ATOM 746 N N . ARG A 1 98 ? 10.035 -2.505 -6.878 1.00 95.94 98 ARG A N 1
ATOM 747 C CA . ARG A 1 98 ? 10.099 -3.730 -7.688 1.00 95.94 98 ARG A CA 1
ATOM 748 C C . ARG A 1 98 ? 9.248 -4.870 -7.155 1.00 95.94 98 ARG A C 1
ATOM 750 O O . ARG A 1 98 ? 8.610 -5.566 -7.945 1.00 95.94 98 ARG A O 1
ATOM 757 N N . TYR A 1 99 ? 9.209 -5.060 -5.841 1.00 96.38 99 TYR A N 1
ATOM 758 C CA . TYR A 1 99 ? 8.348 -6.070 -5.229 1.00 96.38 99 TYR A CA 1
ATOM 759 C C . TYR A 1 99 ? 6.874 -5.781 -5.478 1.00 96.38 99 TYR A C 1
ATOM 761 O O . TYR A 1 99 ? 6.140 -6.685 -5.868 1.00 96.38 99 TYR A O 1
ATOM 769 N N . ALA A 1 100 ? 6.455 -4.520 -5.363 1.00 96.38 100 ALA A N 1
ATOM 770 C CA . ALA A 1 100 ? 5.097 -4.136 -5.730 1.00 96.38 100 ALA A CA 1
ATOM 771 C C . ALA A 1 100 ? 4.801 -4.441 -7.206 1.00 96.38 100 ALA A C 1
ATOM 773 O O . ALA A 1 100 ? 3.805 -5.102 -7.489 1.00 96.38 100 ALA A O 1
ATOM 774 N N . LEU A 1 101 ? 5.689 -4.053 -8.129 1.00 97.19 101 LEU A N 1
ATOM 775 C CA . LEU A 1 101 ? 5.507 -4.325 -9.559 1.00 97.19 101 LEU A CA 1
ATOM 776 C C . LEU A 1 101 ? 5.386 -5.827 -9.844 1.00 97.19 101 LEU A C 1
ATOM 778 O O . LEU A 1 101 ? 4.463 -6.259 -10.530 1.00 97.19 101 LEU A O 1
ATOM 782 N N . THR A 1 102 ? 6.282 -6.628 -9.268 1.00 95.81 102 THR A N 1
ATOM 783 C CA . THR A 1 102 ? 6.281 -8.092 -9.407 1.00 95.81 102 THR A CA 1
ATOM 784 C C . THR A 1 102 ? 4.967 -8.692 -8.912 1.00 95.81 102 THR A C 1
ATOM 786 O O . THR A 1 102 ? 4.374 -9.529 -9.590 1.00 95.81 102 THR A O 1
ATOM 789 N N . ALA A 1 103 ? 4.471 -8.230 -7.760 1.00 95.31 103 ALA A N 1
ATOM 790 C CA . ALA A 1 103 ? 3.206 -8.695 -7.209 1.00 95.31 103 ALA A CA 1
ATOM 791 C C . ALA A 1 103 ? 2.005 -8.306 -8.081 1.00 95.31 103 ALA A C 1
ATOM 793 O O . ALA A 1 103 ? 1.126 -9.134 -8.316 1.00 95.31 103 ALA A O 1
ATOM 794 N N . LEU A 1 104 ? 1.966 -7.065 -8.577 1.00 96.31 104 LEU A N 1
ATOM 795 C CA . LEU A 1 104 ? 0.897 -6.590 -9.455 1.00 96.31 104 LEU A CA 1
ATOM 796 C C . LEU A 1 104 ? 0.853 -7.390 -10.758 1.00 96.31 104 LEU A C 1
ATOM 798 O O . LEU A 1 104 ? -0.222 -7.824 -11.163 1.00 96.31 104 LEU A O 1
ATOM 802 N 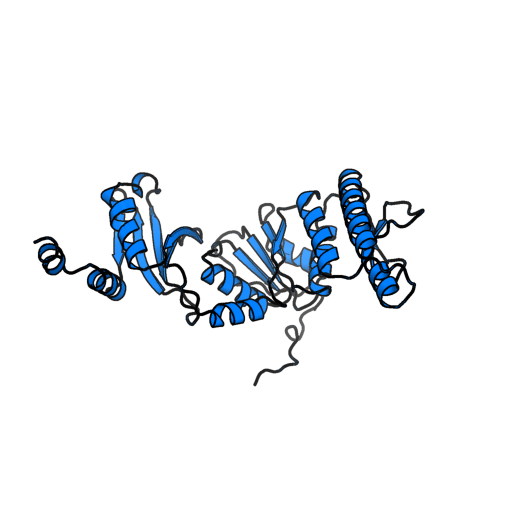N . VAL A 1 105 ? 2.008 -7.634 -11.379 1.00 96.19 105 VAL A N 1
ATOM 803 C CA . VAL A 1 105 ? 2.105 -8.445 -12.600 1.00 96.19 105 VAL A CA 1
ATOM 804 C C . VAL A 1 105 ? 1.608 -9.867 -12.347 1.00 96.19 105 VAL A C 1
ATOM 806 O O . VAL A 1 105 ? 0.752 -10.348 -13.081 1.00 96.19 105 VAL A O 1
ATOM 809 N N . ALA A 1 106 ? 2.062 -10.505 -11.266 1.00 94.25 106 ALA A N 1
ATOM 810 C CA . ALA A 1 106 ? 1.662 -11.869 -10.920 1.00 94.25 106 ALA A CA 1
ATOM 811 C C . ALA A 1 106 ? 0.160 -12.018 -10.605 1.00 94.25 106 ALA A C 1
ATOM 813 O O . ALA A 1 106 ? -0.414 -13.085 -10.807 1.00 94.25 106 ALA A O 1
ATOM 814 N N . LEU A 1 107 ? -0.482 -10.967 -10.084 1.00 94.00 107 LEU A N 1
ATOM 815 C CA . LEU A 1 107 ? -1.898 -10.977 -9.693 1.00 94.00 107 LEU A CA 1
ATOM 816 C C . LEU A 1 107 ? -2.844 -10.429 -10.772 1.00 94.00 107 LEU A C 1
ATOM 818 O O . LEU A 1 107 ? -4.070 -10.453 -10.578 1.00 94.00 107 LEU A O 1
ATOM 822 N N . SER A 1 108 ? -2.289 -9.913 -11.868 1.00 95.44 108 SER A N 1
ATOM 823 C CA . SER A 1 108 ? -3.039 -9.330 -12.975 1.00 95.44 108 SER A CA 1
ATOM 824 C C . SER A 1 108 ? -3.744 -10.404 -13.807 1.00 95.44 108 SER A C 1
ATOM 826 O O . SER A 1 108 ? -3.224 -11.493 -14.041 1.00 95.44 108 SER A O 1
ATOM 828 N N . LYS A 1 109 ? -4.947 -10.075 -14.279 1.00 95.19 109 LYS A N 1
ATOM 829 C CA . LYS A 1 109 ? -5.703 -10.844 -15.279 1.00 95.19 109 LYS A CA 1
ATOM 830 C C . LYS A 1 109 ? -5.373 -10.425 -16.713 1.00 95.19 109 LYS A C 1
ATOM 832 O O . LYS A 1 109 ? -5.811 -11.086 -17.645 1.00 95.19 109 LYS A O 1
ATOM 837 N N . ASP A 1 110 ? -4.599 -9.357 -16.886 1.00 93.75 110 ASP A N 1
ATOM 838 C CA . ASP A 1 110 ? -4.255 -8.767 -18.183 1.00 93.75 110 ASP A CA 1
ATOM 839 C C . ASP A 1 110 ? -3.075 -9.476 -18.867 1.00 93.75 110 ASP A C 1
ATOM 841 O O . ASP A 1 110 ? -2.491 -8.934 -19.803 1.00 93.75 110 ASP A O 1
ATOM 845 N N . SER A 1 111 ? -2.683 -10.662 -18.383 1.00 93.81 111 SER A N 1
ATOM 846 C CA . SER A 1 111 ? -1.547 -11.438 -18.902 1.00 93.81 111 SER A CA 1
ATOM 847 C C . SER A 1 111 ? -0.246 -10.626 -18.995 1.00 93.81 111 SER A C 1
ATOM 849 O O . SER A 1 111 ? 0.529 -10.778 -19.938 1.00 93.81 111 SER A O 1
ATOM 851 N N . LEU A 1 112 ? -0.013 -9.741 -18.021 1.00 96.19 112 LEU A N 1
ATOM 852 C CA . LEU A 1 112 ? 1.240 -8.998 -17.904 1.00 96.19 112 LEU A CA 1
ATOM 853 C C . LEU A 1 112 ? 2.395 -9.962 -17.608 1.00 96.19 112 LEU A C 1
ATOM 855 O O . LEU A 1 112 ? 2.213 -10.959 -16.908 1.00 96.19 112 LEU A O 1
ATOM 859 N N . ALA A 1 113 ? 3.597 -9.633 -18.076 1.00 97.00 113 ALA A N 1
ATOM 860 C CA . ALA A 1 113 ? 4.796 -10.405 -17.761 1.00 97.00 113 ALA A CA 1
ATOM 861 C C . ALA A 1 113 ? 6.006 -9.497 -17.544 1.00 97.00 113 ALA A C 1
ATOM 863 O O . ALA A 1 113 ? 6.181 -8.499 -18.242 1.00 97.00 113 ALA A O 1
ATOM 864 N N . LEU A 1 114 ? 6.857 -9.860 -16.585 1.00 96.25 114 LEU A N 1
ATOM 865 C CA . LEU A 1 114 ? 8.188 -9.275 -16.450 1.00 96.25 114 LEU A CA 1
ATOM 866 C C . LEU A 1 114 ? 9.175 -10.128 -17.241 1.00 96.25 114 LEU A C 1
ATOM 868 O O . LEU A 1 114 ? 9.224 -11.344 -17.061 1.00 96.25 114 LEU A O 1
ATOM 872 N N . VAL A 1 115 ? 9.956 -9.489 -18.105 1.00 95.44 115 VAL A N 1
ATOM 873 C CA . VAL A 1 115 ? 10.979 -10.144 -18.926 1.00 95.44 115 VAL A CA 1
ATOM 874 C C . VAL A 1 115 ? 12.343 -9.511 -18.691 1.00 95.44 115 VAL A C 1
ATOM 876 O O . VAL A 1 115 ? 12.474 -8.484 -18.018 1.00 95.44 115 VAL A O 1
ATOM 879 N N . GLN A 1 116 ? 13.382 -10.142 -19.230 1.00 92.50 116 GLN A N 1
ATOM 880 C CA . GLN A 1 116 ? 14.720 -9.576 -19.198 1.00 92.50 116 GLN A CA 1
ATOM 881 C C . GLN A 1 116 ? 14.742 -8.256 -19.980 1.00 92.50 116 GLN A C 1
ATOM 883 O O . GLN A 1 116 ? 14.350 -8.214 -21.145 1.00 92.50 116 GLN A O 1
ATOM 888 N N . ALA A 1 117 ? 15.194 -7.185 -19.327 1.00 92.50 117 ALA A N 1
ATOM 889 C CA . ALA A 1 117 ? 15.410 -5.905 -19.986 1.00 92.50 117 ALA A CA 1
ATOM 890 C C . ALA A 1 117 ? 16.608 -5.982 -20.941 1.00 92.50 117 ALA A C 1
ATOM 892 O O . ALA A 1 117 ? 17.579 -6.695 -20.679 1.00 92.50 117 ALA A O 1
ATOM 893 N N . SER A 1 118 ? 16.548 -5.223 -22.032 1.00 87.25 118 SER A N 1
ATOM 894 C CA . SER A 1 118 ? 17.638 -5.111 -23.002 1.00 87.25 118 SER A CA 1
ATOM 895 C C . SER A 1 118 ? 18.824 -4.307 -22.464 1.00 87.25 118 SER A C 1
ATOM 897 O O . SER A 1 118 ? 19.939 -4.453 -22.961 1.00 87.25 118 SER A O 1
ATOM 899 N N . GLN A 1 119 ? 18.603 -3.494 -21.426 1.00 86.31 119 GLN A N 1
ATOM 900 C CA . GLN A 1 119 ? 19.608 -2.619 -20.828 1.00 86.31 119 GLN A CA 1
ATOM 901 C C . GLN A 1 119 ? 19.747 -2.854 -19.321 1.00 86.31 119 GLN A C 1
ATOM 903 O O . GLN A 1 119 ? 18.774 -3.113 -18.605 1.00 86.31 119 GLN A O 1
ATOM 908 N N . GLN A 1 120 ? 20.975 -2.719 -18.815 1.00 88.50 120 GLN A N 1
ATOM 909 C CA . GLN A 1 120 ? 21.230 -2.700 -17.377 1.00 88.50 120 GLN A CA 1
ATOM 910 C C . GLN A 1 120 ? 20.593 -1.452 -16.754 1.00 88.50 120 GLN A C 1
ATOM 912 O O . GLN A 1 120 ? 20.657 -0.368 -17.324 1.00 88.50 120 GLN A O 1
ATOM 917 N N . GLY A 1 121 ? 20.001 -1.595 -15.567 1.00 92.19 121 GLY A N 1
ATOM 918 C CA . GLY A 1 121 ? 19.309 -0.484 -14.904 1.00 92.19 121 GLY A CA 1
ATOM 919 C C . GLY A 1 121 ? 17.829 -0.368 -15.269 1.00 92.19 121 GLY A C 1
ATOM 920 O O . GLY A 1 121 ? 17.178 0.560 -14.802 1.00 92.19 121 GLY A O 1
ATOM 921 N N . TYR A 1 122 ? 17.280 -1.322 -16.026 1.00 95.88 122 TYR A N 1
ATOM 922 C CA . TYR A 1 122 ? 15.879 -1.336 -16.440 1.00 95.88 122 TYR A CA 1
ATOM 923 C C . TYR A 1 122 ? 15.153 -2.622 -16.039 1.00 95.88 122 TYR A C 1
ATOM 925 O O . TYR A 1 122 ? 15.757 -3.654 -15.741 1.00 95.88 122 TYR A O 1
ATOM 933 N N . ILE A 1 123 ? 13.825 -2.545 -16.059 1.00 96.12 123 ILE A N 1
ATOM 934 C CA . ILE A 1 123 ? 12.894 -3.669 -15.956 1.00 96.12 123 ILE A CA 1
ATOM 935 C C . ILE A 1 123 ? 12.005 -3.641 -17.189 1.00 96.12 123 ILE A C 1
ATOM 937 O O . ILE A 1 123 ? 11.441 -2.596 -17.501 1.00 96.12 123 ILE A O 1
ATOM 941 N N . ALA A 1 124 ? 11.843 -4.776 -17.861 1.00 97.31 124 ALA A N 1
ATOM 942 C CA . ALA A 1 124 ? 10.956 -4.877 -19.009 1.00 97.31 124 ALA A CA 1
ATOM 943 C C . ALA A 1 124 ? 9.603 -5.477 -18.604 1.00 97.31 124 ALA A C 1
ATOM 945 O O . ALA A 1 124 ? 9.531 -6.584 -18.068 1.00 97.31 124 ALA A O 1
ATOM 946 N N . LEU A 1 125 ? 8.532 -4.736 -18.876 1.00 98.06 125 LEU A N 1
ATOM 947 C CA . LEU A 1 125 ? 7.145 -5.114 -18.636 1.00 98.06 125 LEU A CA 1
ATOM 948 C C . LEU A 1 125 ? 6.430 -5.322 -19.975 1.00 98.06 125 LEU A C 1
ATOM 950 O O . LEU A 1 125 ? 6.272 -4.384 -20.755 1.00 98.06 125 LEU A O 1
ATOM 954 N N . GLN A 1 126 ? 5.964 -6.540 -20.228 1.00 98.00 126 GLN A N 1
ATOM 955 C CA . GLN A 1 126 ? 5.116 -6.863 -21.370 1.00 98.00 126 GLN A CA 1
ATOM 956 C C . GLN A 1 126 ? 3.660 -6.508 -21.075 1.00 98.00 126 GLN A C 1
ATOM 958 O O . GLN A 1 126 ? 3.109 -6.888 -20.039 1.00 98.00 126 GLN A O 1
ATOM 963 N N . ILE A 1 127 ? 3.044 -5.777 -22.002 1.00 97.25 127 ILE A N 1
ATOM 964 C CA . ILE A 1 127 ? 1.709 -5.198 -21.862 1.00 97.25 127 ILE A CA 1
ATOM 965 C C . ILE A 1 127 ? 0.894 -5.578 -23.108 1.00 97.25 127 ILE A C 1
ATOM 967 O O . ILE A 1 127 ? 0.838 -4.809 -24.069 1.00 97.25 127 ILE A O 1
ATOM 971 N N . PRO A 1 128 ? 0.252 -6.759 -23.125 1.00 95.94 128 PRO A N 1
ATOM 972 C CA . PRO A 1 128 ? -0.548 -7.190 -24.271 1.00 95.94 128 PRO A CA 1
ATOM 973 C C . PRO A 1 128 ? -1.893 -6.447 -24.372 1.00 95.94 128 PRO A C 1
ATOM 975 O O . PRO A 1 128 ? -2.530 -6.453 -25.423 1.00 95.94 128 PRO A O 1
ATOM 978 N N . VAL A 1 129 ? -2.345 -5.788 -23.298 1.00 96.19 129 VAL A N 1
ATOM 979 C CA . VAL A 1 129 ? -3.646 -5.106 -23.250 1.00 96.19 129 VAL A CA 1
ATOM 980 C C . VAL A 1 129 ? -3.543 -3.660 -23.737 1.00 96.19 129 VAL A C 1
ATOM 982 O O . VAL A 1 129 ? -2.961 -2.798 -23.075 1.00 96.19 129 VAL A O 1
ATOM 985 N N . ALA A 1 130 ? -4.211 -3.366 -24.858 1.00 95.06 130 ALA A N 1
ATOM 986 C CA . ALA A 1 130 ? -4.196 -2.056 -25.518 1.00 95.06 130 ALA A CA 1
ATOM 987 C C . ALA A 1 130 ? -4.613 -0.889 -24.602 1.00 95.06 130 ALA A C 1
ATOM 989 O O . ALA A 1 130 ? -4.017 0.185 -24.646 1.00 95.06 130 ALA A O 1
ATOM 990 N N . LYS A 1 131 ? -5.609 -1.091 -23.725 1.00 95.19 131 LYS A N 1
ATOM 991 C CA . LYS A 1 131 ? -6.049 -0.056 -22.772 1.00 95.19 131 LYS A CA 1
ATOM 992 C C . LYS A 1 131 ? -4.904 0.385 -21.855 1.00 95.19 131 LYS A C 1
ATOM 994 O O . LYS A 1 131 ? -4.707 1.582 -21.674 1.00 95.19 131 LYS A O 1
ATOM 999 N N . ILE A 1 132 ? -4.164 -0.571 -21.296 1.00 94.81 132 ILE A N 1
ATOM 1000 C CA . ILE A 1 132 ? -3.045 -0.315 -20.381 1.00 94.81 132 ILE A CA 1
ATOM 1001 C C . ILE A 1 132 ? -1.873 0.292 -21.158 1.00 94.81 132 ILE A C 1
ATOM 1003 O O . ILE A 1 132 ? -1.315 1.303 -20.734 1.00 94.81 132 ILE A O 1
ATOM 1007 N N . TYR A 1 133 ? -1.571 -0.252 -22.340 1.00 95.88 133 TYR A N 1
ATOM 1008 C CA . TYR A 1 133 ? -0.569 0.292 -23.258 1.00 95.88 133 TYR A CA 1
ATOM 1009 C C . TYR A 1 133 ? -0.797 1.782 -23.564 1.00 95.88 133 TYR A C 1
ATOM 1011 O O . TYR A 1 133 ? 0.137 2.582 -23.493 1.00 95.88 133 TYR A O 1
ATOM 1019 N N . ASN A 1 134 ? -2.041 2.178 -23.848 1.00 96.19 134 ASN A N 1
ATOM 1020 C CA . ASN A 1 134 ? -2.388 3.568 -24.147 1.00 96.19 134 ASN A CA 1
ATOM 1021 C C . ASN A 1 134 ? -2.152 4.496 -22.944 1.00 96.19 134 ASN A C 1
ATOM 1023 O O . ASN A 1 134 ? -1.639 5.601 -23.115 1.00 96.19 134 ASN A O 1
ATOM 1027 N N . GLN A 1 135 ? -2.483 4.048 -21.726 1.00 96.00 135 GLN A N 1
ATOM 1028 C CA . GLN A 1 135 ? -2.232 4.830 -20.507 1.00 96.00 135 GLN A CA 1
ATOM 1029 C C . GLN A 1 135 ? -0.735 5.000 -20.243 1.00 96.00 135 GLN A C 1
ATOM 1031 O O . GLN A 1 135 ? -0.286 6.105 -19.942 1.00 96.00 135 GLN A O 1
ATOM 1036 N N . PHE A 1 136 ? 0.054 3.939 -20.430 1.00 95.00 136 PHE A N 1
ATOM 1037 C CA . PHE A 1 136 ? 1.507 4.040 -20.326 1.00 95.00 136 PHE A CA 1
ATOM 1038 C C . PHE A 1 136 ? 2.100 4.945 -21.395 1.00 95.00 136 PHE A C 1
ATOM 1040 O O . PHE A 1 136 ? 2.939 5.778 -21.080 1.00 95.00 136 PHE A O 1
ATOM 1047 N N . SER A 1 137 ? 1.637 4.849 -22.638 1.00 95.50 137 SER A N 1
ATOM 1048 C CA . SER A 1 137 ? 2.111 5.716 -23.719 1.00 95.50 137 SER A CA 1
ATOM 1049 C C . SER A 1 137 ? 1.863 7.195 -23.416 1.00 95.50 137 SER A C 1
ATOM 1051 O O . SER A 1 137 ? 2.741 8.020 -23.660 1.00 95.50 137 SER A O 1
ATOM 1053 N N . LYS A 1 138 ? 0.715 7.525 -22.808 1.00 94.88 138 LYS A N 1
ATOM 1054 C CA . LYS A 1 138 ? 0.427 8.881 -22.329 1.00 94.88 138 LYS A CA 1
ATOM 1055 C C . LYS A 1 138 ? 1.392 9.318 -21.220 1.00 94.88 138 LYS A C 1
ATOM 1057 O O . LYS A 1 138 ? 2.000 10.375 -21.355 1.00 94.88 138 LYS A O 1
ATOM 1062 N N . LEU A 1 139 ? 1.588 8.494 -20.184 1.00 91.62 139 LEU A N 1
ATOM 1063 C CA . LEU A 1 139 ? 2.548 8.780 -19.106 1.00 91.62 139 LEU A CA 1
ATOM 1064 C C . LEU A 1 139 ? 3.956 9.027 -19.659 1.00 91.62 139 LEU A C 1
ATOM 1066 O O . LEU A 1 139 ? 4.632 9.965 -19.252 1.00 91.62 139 LEU A O 1
ATOM 1070 N N . ILE A 1 140 ? 4.402 8.184 -20.588 1.00 92.50 140 ILE A N 1
ATOM 1071 C CA . ILE A 1 140 ? 5.736 8.269 -21.186 1.00 92.50 140 ILE A CA 1
ATOM 1072 C C . ILE A 1 140 ? 5.886 9.564 -21.979 1.00 92.50 140 ILE A C 1
ATOM 1074 O O . ILE A 1 140 ? 6.932 10.203 -21.884 1.00 92.50 140 ILE A O 1
ATOM 1078 N N . ALA A 1 141 ? 4.865 9.965 -22.738 1.00 92.81 141 ALA A N 1
ATOM 1079 C CA . ALA A 1 141 ? 4.880 11.221 -23.479 1.00 92.81 141 ALA A CA 1
ATOM 1080 C C . ALA A 1 141 ? 4.952 12.434 -22.536 1.00 92.81 141 ALA A C 1
ATOM 1082 O O . ALA A 1 141 ? 5.790 13.311 -22.738 1.00 92.81 141 ALA A O 1
ATOM 1083 N N . GLU A 1 142 ? 4.136 12.451 -21.477 1.00 92.38 142 GLU A N 1
ATOM 1084 C CA . GLU A 1 142 ? 4.138 13.508 -20.455 1.00 92.38 142 GLU A CA 1
ATOM 1085 C C . GLU A 1 142 ? 5.489 13.592 -19.729 1.00 92.38 142 GLU A C 1
ATOM 1087 O O . GLU A 1 142 ? 6.074 14.671 -19.624 1.00 92.38 142 GLU A O 1
ATOM 1092 N N . HIS A 1 143 ? 6.031 12.449 -19.298 1.00 90.31 143 HIS A N 1
ATOM 1093 C CA . HIS A 1 143 ? 7.345 12.368 -18.655 1.00 90.31 143 HIS A CA 1
ATOM 1094 C C . HIS A 1 143 ? 8.468 12.805 -19.596 1.00 90.31 143 HIS A C 1
ATOM 1096 O O . HIS A 1 143 ? 9.343 13.567 -19.199 1.00 90.31 143 HIS A O 1
ATOM 1102 N N . SER A 1 144 ? 8.437 12.373 -20.858 1.00 88.75 144 SER A N 1
ATOM 1103 C CA . SER A 1 144 ? 9.452 12.748 -21.850 1.00 88.75 144 SER A CA 1
ATOM 1104 C C . SER A 1 144 ? 9.448 14.250 -22.119 1.00 88.75 144 SER A C 1
ATOM 1106 O O . SER A 1 144 ? 10.516 14.850 -22.188 1.00 88.75 144 SER A O 1
ATOM 1108 N N . LEU A 1 145 ? 8.268 14.870 -22.222 1.00 90.31 145 LEU A N 1
ATOM 1109 C CA . LEU A 1 145 ? 8.137 16.317 -22.395 1.00 90.31 145 LEU A CA 1
ATOM 1110 C C . LEU A 1 145 ? 8.673 17.083 -21.176 1.00 90.31 145 LEU A C 1
ATOM 1112 O O . LEU A 1 145 ? 9.423 18.052 -21.328 1.00 90.31 145 LEU A O 1
ATOM 1116 N N . ALA A 1 146 ? 8.330 16.628 -19.968 1.00 88.56 146 ALA A N 1
ATOM 1117 C CA . ALA A 1 146 ? 8.850 17.210 -18.736 1.00 88.56 146 ALA A CA 1
ATOM 1118 C C . ALA A 1 146 ? 10.381 17.100 -18.687 1.00 88.56 146 ALA A C 1
ATOM 1120 O O . ALA A 1 146 ? 11.065 18.101 -18.499 1.00 88.56 146 ALA A O 1
ATOM 1121 N N . MET A 1 147 ? 10.935 15.915 -18.952 1.00 86.44 147 MET A N 1
ATOM 1122 C CA . MET A 1 147 ? 12.381 15.691 -18.956 1.00 86.44 147 MET A CA 1
ATOM 1123 C C . MET A 1 147 ? 13.099 16.544 -20.001 1.00 86.44 147 MET A C 1
ATOM 1125 O O . MET A 1 147 ? 14.112 17.147 -19.667 1.00 86.44 147 MET A O 1
ATOM 1129 N N . GLN A 1 148 ? 12.563 16.666 -21.220 1.00 86.06 148 GLN A N 1
ATOM 1130 C CA . GLN A 1 148 ? 13.123 17.530 -22.268 1.00 86.06 148 GLN A CA 1
ATOM 1131 C C . GLN A 1 148 ? 13.197 19.000 -21.845 1.00 86.06 148 GLN A C 1
ATOM 1133 O O . GLN A 1 148 ? 14.162 19.677 -22.185 1.00 86.06 148 GLN A O 1
ATOM 1138 N N . THR A 1 149 ? 12.221 19.478 -21.067 1.00 87.12 149 THR A N 1
ATOM 1139 C CA . THR A 1 149 ? 12.206 20.854 -20.542 1.00 87.12 149 THR A CA 1
ATOM 1140 C C . THR A 1 149 ? 13.387 21.119 -19.602 1.00 87.12 149 THR A C 1
ATOM 1142 O O . THR A 1 149 ? 13.924 22.224 -19.583 1.00 87.12 149 THR A O 1
ATOM 1145 N N . TYR A 1 150 ? 13.821 20.107 -18.848 1.00 83.88 150 TYR A N 1
ATOM 1146 C CA . TYR A 1 150 ? 14.933 20.213 -17.897 1.00 83.88 150 TYR A CA 1
ATOM 1147 C C . TYR A 1 150 ? 16.263 19.683 -18.451 1.00 83.88 150 TYR A C 1
ATOM 1149 O O . TYR A 1 150 ? 17.279 19.737 -17.760 1.00 83.88 150 TYR A O 1
ATOM 1157 N N . MET A 1 151 ? 16.272 19.146 -19.674 1.00 83.50 151 MET A N 1
ATOM 1158 C CA . MET A 1 151 ? 17.427 18.449 -20.226 1.00 83.50 151 MET A CA 1
ATOM 1159 C C . MET A 1 151 ? 18.524 19.446 -20.639 1.00 83.50 151 MET A C 1
ATOM 1161 O O . MET A 1 151 ? 18.249 20.373 -21.408 1.00 83.50 151 MET A O 1
ATOM 1165 N N . PRO A 1 152 ? 19.779 19.272 -20.182 1.00 81.25 152 PRO A N 1
ATOM 1166 C CA . PRO A 1 152 ? 20.882 20.130 -20.593 1.00 81.25 152 PRO A CA 1
ATOM 1167 C C . PRO A 1 152 ? 21.112 20.074 -22.109 1.00 81.25 152 PRO A C 1
ATOM 1169 O O . PRO A 1 152 ? 21.134 18.999 -22.712 1.00 81.25 152 PRO A O 1
ATOM 1172 N N . GLN A 1 153 ? 21.341 21.238 -22.722 1.00 79.94 153 GLN A N 1
ATOM 1173 C CA . GLN A 1 153 ? 21.626 21.348 -24.161 1.00 79.94 153 GLN A CA 1
ATOM 1174 C C . GLN A 1 153 ? 23.000 20.765 -24.527 1.00 79.94 153 GLN A C 1
ATOM 1176 O O . GLN A 1 153 ? 23.193 20.248 -25.628 1.00 79.94 153 GLN A O 1
ATOM 1181 N N . VAL A 1 154 ? 23.951 20.815 -23.592 1.00 78.31 154 VAL A N 1
ATOM 1182 C CA . VAL A 1 154 ? 25.318 20.319 -23.777 1.00 78.31 154 VAL A CA 1
ATOM 1183 C C . VAL A 1 154 ? 25.397 18.854 -23.347 1.00 78.31 154 VAL A C 1
ATOM 1185 O O . VAL A 1 154 ? 24.810 18.461 -22.340 1.00 78.31 154 VAL A O 1
ATOM 1188 N N . ASN A 1 155 ? 26.113 18.039 -24.123 1.00 79.19 155 ASN A N 1
ATOM 1189 C CA . ASN A 1 155 ? 26.393 16.652 -23.756 1.00 79.19 155 ASN A CA 1
ATOM 1190 C C . ASN A 1 155 ? 27.302 16.598 -22.518 1.00 79.19 155 ASN A C 1
ATOM 1192 O O . ASN A 1 155 ? 28.244 17.381 -22.406 1.00 79.19 155 ASN A O 1
ATOM 1196 N N . GLY A 1 156 ? 27.019 15.676 -21.601 1.00 83.62 156 GLY A N 1
ATOM 1197 C CA . GLY A 1 156 ? 27.761 15.500 -20.354 1.00 83.62 156 GLY A CA 1
ATOM 1198 C C . GLY A 1 156 ? 27.030 14.571 -19.385 1.00 83.62 156 GLY A C 1
ATOM 1199 O O . GLY A 1 156 ? 25.889 14.185 -19.642 1.00 83.62 156 GLY A O 1
ATOM 1200 N N . GLU A 1 157 ? 27.665 14.263 -18.253 1.00 80.88 157 GLU A N 1
ATOM 1201 C CA . GLU A 1 157 ? 27.187 13.271 -17.270 1.00 80.88 157 GLU A CA 1
ATOM 1202 C C . GLU A 1 157 ? 25.736 13.509 -16.826 1.00 80.88 157 GLU A C 1
ATOM 1204 O O . GLU A 1 157 ? 24.932 12.582 -16.790 1.00 80.88 157 GLU A O 1
ATOM 1209 N N . VAL A 1 158 ? 25.358 14.771 -16.593 1.00 80.75 158 VAL A N 1
ATOM 1210 C CA . VAL A 1 158 ? 23.991 15.148 -16.194 1.00 80.75 158 VAL A CA 1
ATOM 1211 C C . VAL A 1 158 ? 22.961 14.752 -17.255 1.00 80.75 158 VAL A C 1
ATOM 1213 O O . VAL A 1 158 ? 21.877 14.270 -16.931 1.00 80.75 158 VAL A O 1
ATOM 1216 N N . ARG A 1 159 ? 23.288 14.939 -18.538 1.00 84.81 159 ARG A N 1
ATOM 1217 C CA . ARG A 1 159 ? 22.402 14.568 -19.646 1.00 84.81 159 ARG A CA 1
ATOM 1218 C C . ARG A 1 159 ? 22.294 13.049 -19.767 1.00 84.81 159 ARG A C 1
ATOM 1220 O O . ARG A 1 159 ? 21.188 12.544 -19.951 1.00 84.81 159 ARG A O 1
ATOM 1227 N N . ASP A 1 160 ? 23.406 12.335 -19.631 1.00 84.19 160 ASP A N 1
ATOM 1228 C CA . ASP A 1 160 ? 23.434 10.872 -19.705 1.00 84.19 160 ASP A CA 1
ATOM 1229 C C . ASP A 1 160 ? 22.633 10.236 -18.561 1.00 84.19 160 ASP A C 1
ATOM 1231 O O . ASP A 1 160 ? 21.878 9.286 -18.776 1.00 84.19 160 ASP A O 1
ATOM 1235 N N . ASP A 1 161 ? 22.713 10.799 -17.357 1.00 82.31 161 ASP A N 1
ATOM 1236 C CA . ASP A 1 161 ? 21.921 10.349 -16.212 1.00 82.31 161 ASP A CA 1
ATOM 1237 C C . ASP A 1 161 ? 20.426 10.643 -16.377 1.00 82.31 161 ASP A C 1
ATOM 1239 O O . ASP A 1 161 ? 19.583 9.836 -15.977 1.00 82.31 161 ASP A O 1
ATOM 1243 N N . MET A 1 162 ? 20.059 11.750 -17.027 1.00 83.31 162 MET A N 1
ATOM 1244 C CA . MET A 1 162 ? 18.661 12.013 -17.380 1.00 83.31 162 MET A CA 1
ATOM 1245 C C . MET A 1 162 ? 18.128 11.016 -18.415 1.00 83.31 162 MET A C 1
ATOM 1247 O O . MET A 1 162 ? 16.988 10.569 -18.281 1.00 83.31 162 MET A O 1
ATOM 1251 N N . ILE A 1 163 ? 18.943 10.619 -19.398 1.00 84.88 163 ILE A N 1
ATOM 1252 C CA . ILE A 1 163 ? 18.569 9.604 -20.399 1.00 84.88 163 ILE A CA 1
ATOM 1253 C C . ILE A 1 163 ? 18.303 8.253 -19.727 1.00 84.88 163 ILE A C 1
ATOM 1255 O O . ILE A 1 163 ? 17.291 7.622 -20.025 1.00 84.88 163 ILE A O 1
ATOM 1259 N N . LYS A 1 164 ? 19.133 7.844 -18.758 1.00 86.19 164 LYS A N 1
ATOM 1260 C CA . LYS A 1 164 ? 18.919 6.609 -17.974 1.00 86.19 164 LYS A CA 1
ATOM 1261 C C . LYS A 1 164 ? 17.603 6.605 -17.184 1.00 86.19 164 LYS A C 1
ATOM 1263 O O . LYS A 1 164 ? 17.146 5.548 -16.766 1.00 86.19 164 LYS A O 1
ATOM 1268 N N . ASN A 1 165 ? 16.987 7.770 -16.969 1.00 87.06 165 ASN A N 1
ATOM 1269 C CA . ASN A 1 165 ? 15.690 7.926 -16.303 1.00 87.06 165 ASN A CA 1
ATOM 1270 C C . ASN A 1 165 ? 14.516 8.092 -17.293 1.00 87.06 165 ASN A C 1
ATOM 1272 O O . ASN A 1 165 ? 13.424 8.518 -16.904 1.00 87.06 165 ASN A O 1
ATOM 1276 N N . MET A 1 166 ? 14.710 7.771 -18.575 1.00 91.56 166 MET A N 1
ATOM 1277 C CA . MET A 1 166 ? 13.642 7.761 -19.576 1.00 91.56 166 MET A CA 1
ATOM 1278 C C . MET A 1 166 ? 13.033 6.370 -19.747 1.00 91.56 166 MET A C 1
ATOM 1280 O O . MET A 1 166 ? 13.724 5.360 -19.706 1.00 91.56 166 MET A O 1
ATOM 1284 N N . PHE A 1 167 ? 11.723 6.320 -19.979 1.00 93.81 167 PHE A N 1
ATOM 1285 C CA . PHE A 1 167 ? 11.037 5.096 -20.390 1.00 93.81 167 PHE A CA 1
ATOM 1286 C C . PHE A 1 167 ? 11.278 4.802 -21.871 1.00 93.81 167 PHE A C 1
ATOM 1288 O O . PHE A 1 167 ? 11.344 5.728 -22.685 1.00 93.81 167 PHE A O 1
ATOM 1295 N N . HIS A 1 168 ? 11.285 3.521 -22.243 1.00 91.81 168 HIS A N 1
ATOM 1296 C CA . HIS A 1 168 ? 11.423 3.115 -23.641 1.00 91.81 168 HIS A CA 1
ATOM 1297 C C . HIS A 1 168 ? 10.448 2.001 -24.012 1.00 91.81 168 HIS A C 1
ATOM 1299 O O . HIS A 1 168 ? 10.328 1.004 -23.311 1.00 91.81 168 HIS A O 1
ATOM 1305 N N . TRP A 1 169 ? 9.776 2.135 -25.155 1.00 95.31 169 TRP A N 1
ATOM 1306 C CA . TRP A 1 169 ? 9.126 0.990 -25.791 1.00 95.31 169 TRP A CA 1
ATOM 1307 C C . TRP A 1 169 ? 10.161 0.221 -26.612 1.00 95.31 169 TRP A C 1
ATOM 1309 O O . TRP A 1 169 ? 10.820 0.802 -27.479 1.00 95.31 169 TRP A O 1
ATOM 1319 N N . VAL A 1 170 ? 10.286 -1.085 -26.370 1.00 95.12 170 VAL A N 1
ATOM 1320 C CA . VAL A 1 170 ? 11.188 -1.952 -27.138 1.00 95.12 170 VAL A CA 1
ATOM 1321 C C . VAL A 1 170 ? 10.674 -2.062 -28.573 1.00 95.12 170 VAL A C 1
ATOM 1323 O O . VAL A 1 170 ? 9.575 -2.559 -28.827 1.00 95.12 170 VAL A O 1
ATOM 1326 N N . LYS A 1 171 ? 11.476 -1.592 -29.532 1.00 92.69 171 LYS A N 1
ATOM 1327 C CA . LYS A 1 171 ? 11.143 -1.655 -30.960 1.00 92.69 171 LYS A CA 1
ATOM 1328 C C . LYS A 1 171 ? 11.197 -3.099 -31.458 1.00 92.69 171 LYS A C 1
ATOM 1330 O O . LYS A 1 171 ? 12.134 -3.825 -31.150 1.00 92.69 171 LYS A O 1
ATOM 1335 N N . GLY A 1 172 ? 10.212 -3.494 -32.263 1.00 90.75 172 GLY A N 1
ATOM 1336 C CA . GLY A 1 172 ? 10.172 -4.822 -32.887 1.00 90.75 172 GLY A CA 1
ATOM 1337 C C . GLY A 1 172 ? 9.811 -5.973 -31.942 1.00 90.75 172 GLY A C 1
ATOM 1338 O O . GLY A 1 172 ? 9.838 -7.124 -32.368 1.00 90.75 172 GLY A O 1
ATOM 1339 N N . ALA A 1 173 ? 9.453 -5.693 -30.684 1.00 92.50 173 ALA A N 1
ATOM 1340 C CA . ALA A 1 173 ? 8.921 -6.712 -29.788 1.00 92.50 173 ALA A CA 1
ATOM 1341 C C . ALA A 1 173 ? 7.552 -7.205 -30.292 1.00 92.50 173 ALA A C 1
ATOM 1343 O O . ALA A 1 173 ? 6.697 -6.406 -30.673 1.00 92.50 173 ALA A O 1
ATOM 1344 N N . THR A 1 174 ? 7.339 -8.524 -30.277 1.00 94.62 174 THR A N 1
ATOM 1345 C CA . THR A 1 174 ? 6.070 -9.151 -30.692 1.00 94.62 174 THR A CA 1
ATOM 1346 C C . THR A 1 174 ? 4.908 -8.763 -29.781 1.00 94.62 174 THR A C 1
ATOM 1348 O O . THR A 1 174 ? 3.780 -8.607 -30.242 1.00 94.62 174 THR A O 1
ATOM 1351 N N . VAL A 1 175 ? 5.195 -8.575 -28.492 1.00 96.12 175 VAL A N 1
ATOM 1352 C CA . VAL A 1 175 ? 4.282 -8.021 -27.490 1.00 96.12 175 VAL A CA 1
ATOM 1353 C C . VAL A 1 175 ? 4.811 -6.646 -27.080 1.00 96.12 175 VAL A C 1
ATOM 1355 O O . VAL A 1 175 ? 6.015 -6.535 -26.814 1.00 96.12 175 VAL A O 1
ATOM 1358 N N . PRO A 1 176 ? 3.963 -5.600 -26.986 1.00 97.56 176 PRO A N 1
ATOM 1359 C CA . PRO A 1 176 ? 4.401 -4.288 -26.527 1.00 97.56 176 PRO A CA 1
ATOM 1360 C C . PRO A 1 176 ? 5.136 -4.399 -25.192 1.00 97.56 176 PRO A C 1
ATOM 1362 O O . PRO A 1 176 ? 4.575 -4.855 -24.197 1.00 97.56 176 PRO A O 1
ATOM 1365 N N . THR A 1 177 ? 6.412 -4.020 -25.188 1.00 97.75 177 THR A N 1
ATOM 1366 C CA . THR A 1 177 ? 7.300 -4.187 -24.034 1.00 97.75 177 THR A CA 1
ATOM 1367 C C . THR A 1 177 ? 7.825 -2.827 -23.608 1.00 97.75 177 THR A C 1
ATOM 1369 O O . THR A 1 177 ? 8.486 -2.145 -24.392 1.00 97.75 177 THR A O 1
ATOM 1372 N N . LEU A 1 178 ? 7.500 -2.432 -22.381 1.00 97.19 178 LEU A N 1
ATOM 1373 C CA . LEU A 1 178 ? 7.936 -1.191 -21.761 1.00 97.19 178 LEU A CA 1
ATOM 1374 C C . LEU A 1 178 ? 9.172 -1.450 -20.906 1.00 97.19 178 LEU A C 1
ATOM 1376 O O . LEU A 1 178 ? 9.105 -2.203 -19.940 1.00 97.19 178 LEU A O 1
ATOM 1380 N N . GLU A 1 179 ? 10.273 -0.783 -21.214 1.00 96.56 179 GLU A N 1
ATOM 1381 C CA . GLU A 1 179 ? 11.434 -0.698 -20.341 1.00 96.56 179 GLU A CA 1
ATOM 1382 C C . GLU A 1 179 ? 11.290 0.480 -19.387 1.00 96.56 179 GLU A C 1
ATOM 1384 O O . GLU A 1 179 ? 11.152 1.641 -19.782 1.00 96.56 179 GLU A O 1
ATOM 1389 N N . ILE A 1 180 ? 11.312 0.139 -18.106 1.00 96.62 180 ILE A N 1
ATOM 1390 C CA . ILE A 1 180 ? 11.124 1.038 -16.981 1.00 96.62 180 ILE A CA 1
ATOM 1391 C C . ILE A 1 180 ? 12.473 1.184 -16.282 1.00 96.62 180 ILE A C 1
ATOM 1393 O O . ILE A 1 180 ? 13.016 0.167 -15.837 1.00 96.62 180 ILE A O 1
ATOM 1397 N N . PRO A 1 181 ? 13.012 2.403 -16.141 1.00 95.75 181 PRO A N 1
ATOM 1398 C CA . PRO A 1 181 ? 14.197 2.625 -15.331 1.00 95.75 181 PRO A CA 1
ATOM 1399 C C . PRO A 1 181 ? 13.990 2.140 -13.900 1.00 95.75 181 PRO A C 1
ATOM 1401 O O . PRO A 1 181 ? 12.926 2.330 -13.302 1.00 95.75 181 PRO A O 1
ATOM 1404 N N . ILE A 1 182 ? 15.032 1.555 -13.323 1.00 95.38 182 ILE A N 1
ATOM 1405 C CA . ILE A 1 182 ? 15.093 1.233 -11.903 1.00 95.38 182 ILE A CA 1
ATOM 1406 C C . ILE A 1 182 ? 15.251 2.549 -11.138 1.00 95.38 182 ILE A C 1
ATOM 1408 O O . ILE A 1 182 ? 16.349 3.011 -10.850 1.00 95.38 182 ILE A O 1
ATOM 1412 N N . ASN A 1 183 ? 14.111 3.168 -10.868 1.00 94.81 183 ASN A N 1
ATOM 1413 C CA . ASN A 1 183 ? 13.985 4.398 -10.113 1.00 94.81 183 ASN A CA 1
ATOM 1414 C C . ASN A 1 183 ? 12.673 4.340 -9.327 1.00 94.81 183 ASN A C 1
ATOM 1416 O O . ASN A 1 183 ? 11.604 4.125 -9.903 1.00 94.81 183 ASN A O 1
ATOM 1420 N N . THR A 1 184 ? 12.751 4.545 -8.015 1.00 95.31 184 THR A N 1
ATOM 1421 C CA . THR A 1 184 ? 11.625 4.411 -7.082 1.00 95.31 184 THR A CA 1
ATOM 1422 C C . THR A 1 184 ? 10.411 5.231 -7.521 1.00 95.31 184 THR A C 1
ATOM 1424 O O . THR A 1 184 ? 9.292 4.717 -7.525 1.00 95.31 184 THR A O 1
ATOM 1427 N N . ALA A 1 185 ? 10.608 6.485 -7.940 1.00 93.75 185 ALA A N 1
ATOM 1428 C CA . ALA A 1 185 ? 9.514 7.366 -8.343 1.00 93.75 185 ALA A CA 1
ATOM 1429 C C . ALA A 1 185 ? 8.835 6.874 -9.629 1.00 93.75 185 ALA A C 1
ATOM 1431 O O . ALA A 1 185 ? 7.608 6.783 -9.683 1.00 93.75 185 ALA A O 1
ATOM 1432 N N . LEU A 1 186 ? 9.622 6.490 -10.639 1.00 95.31 186 LEU A N 1
ATOM 1433 C CA . LEU A 1 186 ? 9.097 6.001 -11.918 1.00 95.31 186 LEU A CA 1
ATOM 1434 C C . LEU A 1 186 ? 8.385 4.656 -11.764 1.00 95.31 186 LEU A C 1
ATOM 1436 O O . LEU A 1 186 ? 7.283 4.475 -12.283 1.00 95.31 186 LEU A O 1
ATOM 1440 N N . LEU A 1 187 ? 8.964 3.739 -10.988 1.00 96.56 187 LEU A N 1
ATOM 1441 C CA . LEU A 1 187 ? 8.338 2.461 -10.657 1.00 96.56 187 LEU A CA 1
ATOM 1442 C C . LEU A 1 187 ? 7.030 2.662 -9.886 1.00 96.56 187 LEU A C 1
ATOM 1444 O O . LEU A 1 187 ? 6.047 1.980 -10.162 1.00 96.56 187 LEU A O 1
ATOM 1448 N N . ASN A 1 188 ? 6.975 3.616 -8.954 1.00 95.31 188 ASN A N 1
ATOM 1449 C CA . ASN A 1 188 ? 5.740 3.942 -8.244 1.00 95.31 188 ASN A CA 1
ATOM 1450 C C . ASN A 1 188 ? 4.670 4.529 -9.176 1.00 95.31 188 ASN A C 1
ATOM 1452 O O . ASN A 1 188 ? 3.509 4.136 -9.067 1.00 95.31 188 ASN A O 1
ATOM 1456 N N . SER A 1 189 ? 5.038 5.385 -10.134 1.00 95.06 189 SER A N 1
ATOM 1457 C CA . SER A 1 189 ? 4.109 5.863 -11.169 1.00 95.06 189 SER A CA 1
ATOM 1458 C C . SER A 1 189 ? 3.536 4.708 -11.992 1.00 95.06 189 SER A C 1
ATOM 1460 O O . SER A 1 189 ? 2.324 4.642 -12.206 1.00 95.06 189 SER A O 1
ATOM 1462 N N . VAL A 1 190 ? 4.382 3.750 -12.386 1.00 96.75 190 VAL A N 1
ATOM 1463 C CA . VAL A 1 190 ? 3.940 2.541 -13.095 1.00 96.75 190 VAL A CA 1
ATOM 1464 C C . VAL A 1 190 ? 2.996 1.702 -12.237 1.00 96.75 190 VAL A C 1
ATOM 1466 O O . VAL A 1 190 ? 1.917 1.329 -12.695 1.00 96.75 190 VAL A O 1
ATOM 1469 N N . ASN A 1 191 ? 3.367 1.439 -10.984 1.00 97.06 191 ASN A N 1
ATOM 1470 C CA . ASN A 1 191 ? 2.556 0.669 -10.044 1.00 97.06 191 ASN A CA 1
ATOM 1471 C C . ASN A 1 191 ? 1.169 1.297 -9.834 1.00 97.06 191 ASN A C 1
ATOM 1473 O O . ASN A 1 191 ? 0.162 0.589 -9.836 1.00 97.06 191 ASN A O 1
ATOM 1477 N N . ASN A 1 192 ? 1.101 2.623 -9.700 1.00 95.06 192 ASN A N 1
ATOM 1478 C CA . ASN A 1 192 ? -0.157 3.346 -9.526 1.00 95.06 192 ASN A CA 1
ATOM 1479 C C . ASN A 1 192 ? -1.053 3.246 -10.768 1.00 95.06 192 ASN A C 1
ATOM 1481 O O . ASN A 1 192 ? -2.252 3.000 -10.631 1.00 95.06 192 ASN A O 1
ATOM 1485 N N . LEU A 1 193 ? -0.485 3.364 -11.975 1.00 95.25 193 LEU A N 1
ATOM 1486 C CA . LEU A 1 193 ? -1.239 3.158 -13.215 1.00 95.25 193 LEU A CA 1
ATOM 1487 C C . LEU A 1 193 ? -1.763 1.727 -13.336 1.00 95.25 193 LEU A C 1
ATOM 1489 O O . LEU A 1 193 ? -2.913 1.536 -13.732 1.00 95.25 193 LEU A O 1
ATOM 1493 N N . LEU A 1 194 ? -0.955 0.728 -12.971 1.00 96.50 194 LEU A N 1
ATOM 1494 C CA . LEU A 1 194 ? -1.408 -0.661 -12.953 1.00 96.50 194 LEU A CA 1
ATOM 1495 C C . LEU A 1 194 ? -2.568 -0.849 -11.978 1.00 96.50 194 LEU A C 1
ATOM 1497 O O . LEU A 1 194 ? -3.556 -1.456 -12.364 1.00 96.50 194 LEU A O 1
ATOM 1501 N N . ILE A 1 195 ? -2.506 -0.293 -10.765 1.00 94.69 195 ILE A N 1
ATOM 1502 C CA . ILE A 1 195 ? -3.633 -0.350 -9.817 1.00 94.69 195 ILE A CA 1
ATOM 1503 C C . ILE A 1 195 ? -4.887 0.316 -10.391 1.00 94.69 195 ILE A C 1
ATOM 1505 O O . ILE A 1 195 ? -5.986 -0.211 -10.237 1.00 94.69 195 ILE A O 1
ATOM 1509 N N . GLN A 1 196 ? -4.736 1.468 -11.046 1.00 94.00 196 GLN A N 1
ATOM 1510 C CA . GLN A 1 196 ? -5.865 2.248 -11.545 1.00 94.00 196 GLN A CA 1
ATOM 1511 C C . GLN A 1 196 ? -6.538 1.620 -12.775 1.00 94.00 196 GLN A C 1
ATOM 1513 O O . GLN A 1 196 ? -7.760 1.693 -12.915 1.00 94.00 196 GLN A O 1
ATOM 1518 N N . TYR A 1 197 ? -5.754 1.049 -13.690 1.00 94.81 197 TYR A N 1
ATOM 1519 C CA . TYR A 1 197 ? -6.240 0.624 -15.006 1.00 94.81 197 TYR A CA 1
ATOM 1520 C C . TYR A 1 197 ? -6.181 -0.881 -15.250 1.00 94.81 197 TYR A C 1
ATOM 1522 O O . TYR A 1 197 ? -6.864 -1.354 -16.164 1.00 94.81 197 TYR A O 1
ATOM 1530 N N . GLY A 1 198 ? -5.385 -1.604 -14.465 1.00 93.19 198 GLY A N 1
ATOM 1531 C CA . GLY A 1 198 ? -5.248 -3.049 -14.533 1.00 93.19 198 GLY A CA 1
ATOM 1532 C C . GLY A 1 198 ? -6.452 -3.779 -13.954 1.00 93.19 198 GLY A C 1
ATOM 1533 O O . GLY A 1 198 ? -7.186 -3.279 -13.099 1.00 93.19 198 GLY A O 1
ATOM 1534 N N . GLN A 1 199 ? -6.657 -4.994 -14.439 1.00 93.56 199 GLN A N 1
ATOM 1535 C CA . GLN A 1 199 ? -7.637 -5.929 -13.929 1.00 93.56 199 GLN A CA 1
ATOM 1536 C C . GLN A 1 199 ? -6.947 -6.935 -13.022 1.00 93.56 199 GLN A C 1
ATOM 1538 O O . GLN A 1 199 ? -5.998 -7.614 -13.414 1.00 93.56 199 GLN A O 1
ATOM 1543 N N . PHE A 1 200 ? -7.469 -7.087 -11.811 1.00 93.00 200 PHE A N 1
ATOM 1544 C CA . PHE A 1 200 ? -6.903 -7.995 -10.823 1.00 93.00 200 PHE A CA 1
ATOM 1545 C C . PHE A 1 200 ? -7.916 -9.050 -10.392 1.00 93.00 200 PHE A C 1
ATOM 1547 O O . PHE A 1 200 ? -9.138 -8.909 -10.517 1.00 93.00 200 PHE A O 1
ATOM 1554 N N . SER A 1 201 ? -7.396 -10.164 -9.886 1.00 86.56 201 SER A N 1
ATOM 1555 C CA . SER A 1 201 ? -8.215 -11.218 -9.278 1.00 86.56 201 SER A CA 1
ATOM 1556 C C . SER A 1 201 ? -8.924 -10.779 -7.998 1.00 86.56 201 SER A C 1
ATOM 1558 O O . SER A 1 201 ? -9.934 -11.377 -7.639 1.00 86.56 201 SER A O 1
ATOM 1560 N N . ARG A 1 202 ? -8.428 -9.726 -7.346 1.00 89.56 202 ARG A N 1
ATOM 1561 C CA . ARG A 1 202 ? -8.894 -9.218 -6.054 1.00 89.56 202 ARG A CA 1
ATOM 1562 C C . ARG A 1 202 ? -8.660 -7.712 -5.947 1.00 89.56 202 ARG A C 1
ATOM 1564 O O . ARG A 1 202 ? -7.938 -7.142 -6.760 1.00 89.56 202 ARG A O 1
ATOM 1571 N N . SER A 1 203 ? -9.229 -7.089 -4.917 1.00 91.94 203 SER A N 1
ATOM 1572 C CA . SER A 1 203 ? -8.925 -5.695 -4.576 1.00 91.94 203 SER A CA 1
ATOM 1573 C C . SER A 1 203 ? -7.468 -5.569 -4.121 1.00 91.94 203 SER A C 1
ATOM 1575 O O . SER A 1 203 ? -7.043 -6.295 -3.218 1.00 91.94 203 SER A O 1
ATOM 1577 N N . LEU A 1 204 ? -6.712 -4.667 -4.750 1.00 94.06 204 LEU A N 1
ATOM 1578 C CA . LEU A 1 204 ? -5.306 -4.398 -4.451 1.00 94.06 204 LEU A CA 1
ATOM 1579 C C . LEU A 1 204 ? -5.120 -2.945 -4.017 1.00 94.06 204 LEU A C 1
ATOM 1581 O O . LEU A 1 204 ? -5.782 -2.045 -4.530 1.00 94.06 204 LEU A O 1
ATOM 1585 N N . ALA A 1 205 ? -4.184 -2.716 -3.105 1.00 93.38 205 ALA A N 1
ATOM 1586 C CA . ALA A 1 205 ? -3.696 -1.389 -2.765 1.00 93.38 205 ALA A CA 1
ATOM 1587 C C . ALA A 1 205 ? -2.192 -1.428 -2.487 1.00 93.38 205 ALA A C 1
ATOM 1589 O O . ALA A 1 205 ? -1.648 -2.445 -2.058 1.00 93.38 205 ALA A O 1
ATOM 1590 N N . ILE A 1 206 ? -1.523 -0.300 -2.702 1.00 94.50 206 ILE A N 1
ATOM 1591 C CA . ILE A 1 206 ? -0.152 -0.074 -2.251 1.00 94.50 206 ILE A CA 1
ATOM 1592 C C . ILE A 1 206 ? -0.191 1.024 -1.196 1.00 94.50 206 ILE A C 1
ATOM 1594 O O . ILE A 1 206 ? -0.827 2.060 -1.376 1.00 94.50 206 ILE A O 1
ATOM 1598 N N . THR A 1 207 ? 0.497 0.786 -0.090 1.00 93.44 207 THR A N 1
ATOM 1599 C CA . THR A 1 207 ? 0.775 1.779 0.940 1.00 93.44 207 THR A CA 1
ATOM 1600 C C . THR A 1 207 ? 2.286 1.920 1.051 1.00 93.44 207 THR A C 1
ATOM 1602 O O . THR A 1 207 ? 3.015 0.944 0.903 1.00 93.44 207 THR A O 1
ATOM 1605 N N . ARG A 1 208 ? 2.778 3.142 1.238 1.00 93.19 208 ARG A N 1
ATOM 1606 C CA . ARG A 1 208 ? 4.215 3.420 1.280 1.00 93.19 208 ARG A CA 1
ATOM 1607 C C . ARG A 1 208 ? 4.563 4.203 2.535 1.00 93.19 208 ARG A C 1
ATOM 1609 O O . ARG A 1 208 ? 3.759 5.054 2.933 1.00 93.19 208 ARG A O 1
ATOM 1616 N N . PRO A 1 209 ? 5.739 3.951 3.126 1.00 93.94 209 PRO A N 1
ATOM 1617 C CA . PRO A 1 209 ? 6.288 4.871 4.101 1.00 93.94 209 PRO A CA 1
ATOM 1618 C C . PRO A 1 209 ? 6.634 6.205 3.422 1.00 93.94 209 PRO A C 1
ATOM 1620 O O . PRO A 1 209 ? 6.887 6.265 2.217 1.00 93.94 209 PRO A O 1
ATOM 1623 N N . ARG A 1 210 ? 6.600 7.290 4.196 1.00 91.19 210 ARG A N 1
ATOM 1624 C CA . ARG A 1 210 ? 7.013 8.636 3.776 1.00 91.19 210 ARG A CA 1
ATOM 1625 C C . ARG A 1 210 ? 8.534 8.735 3.715 1.00 91.19 210 ARG A C 1
ATOM 1627 O O . ARG A 1 210 ? 9.065 9.340 2.789 1.00 91.19 210 ARG A O 1
ATOM 1634 N N . GLY A 1 211 ? 9.206 8.182 4.721 1.00 91.69 211 GLY A N 1
ATOM 1635 C CA . GLY A 1 211 ? 10.648 7.987 4.770 1.00 91.69 211 GLY A CA 1
ATOM 1636 C C . GLY A 1 211 ? 11.058 6.712 4.043 1.00 91.69 211 GLY A C 1
ATOM 1637 O O . GLY A 1 211 ? 10.458 6.344 3.035 1.00 91.69 211 GLY A O 1
ATOM 1638 N N . LYS A 1 212 ? 12.086 6.038 4.560 1.00 92.31 212 LYS A N 1
ATOM 1639 C CA . LYS A 1 212 ? 12.601 4.793 3.985 1.00 92.31 212 LYS A CA 1
ATOM 1640 C C . LYS A 1 212 ? 11.712 3.589 4.306 1.00 92.31 212 LYS A C 1
ATOM 1642 O O . LYS A 1 212 ? 11.321 2.854 3.402 1.00 92.31 212 LYS A O 1
ATOM 1647 N N . ASP A 1 213 ? 11.393 3.416 5.587 1.00 94.06 213 ASP A N 1
ATOM 1648 C CA . ASP A 1 213 ? 10.592 2.315 6.126 1.00 94.06 213 ASP A CA 1
ATOM 1649 C C . ASP A 1 213 ? 9.546 2.825 7.139 1.00 94.06 213 ASP A C 1
ATOM 1651 O O . ASP A 1 213 ? 9.613 3.958 7.628 1.00 94.06 213 ASP A O 1
ATOM 1655 N N . PHE A 1 214 ? 8.539 2.002 7.452 1.00 93.62 214 PHE A N 1
ATOM 1656 C CA . PHE A 1 214 ? 7.470 2.397 8.383 1.00 93.62 214 PHE A CA 1
ATOM 1657 C C . PHE A 1 214 ? 7.964 2.590 9.818 1.00 93.62 214 PHE A C 1
ATOM 1659 O O . PHE A 1 214 ? 7.332 3.284 10.614 1.00 93.62 214 PHE A O 1
ATOM 1666 N N . ASN A 1 215 ? 9.083 1.974 10.180 1.00 92.62 215 ASN A N 1
ATOM 1667 C CA . ASN A 1 215 ? 9.679 2.122 11.497 1.00 92.62 215 ASN A CA 1
ATOM 1668 C C . ASN A 1 215 ? 10.388 3.483 11.653 1.00 92.62 215 ASN A C 1
ATOM 1670 O O . ASN A 1 215 ? 10.336 4.080 12.729 1.00 92.62 215 ASN A O 1
ATOM 1674 N N . GLU A 1 216 ? 11.018 4.013 10.607 1.00 92.31 216 GLU A N 1
ATOM 1675 C CA . GLU A 1 216 ? 11.513 5.390 10.560 1.00 92.31 216 GLU A CA 1
ATOM 1676 C C . GLU A 1 216 ? 10.363 6.391 10.632 1.00 92.31 216 GLU A C 1
ATOM 1678 O O . GLU A 1 216 ? 10.418 7.319 11.443 1.00 92.31 216 GLU A O 1
ATOM 1683 N N . ASP A 1 217 ? 9.292 6.156 9.872 1.00 91.00 217 ASP A N 1
ATOM 1684 C CA . ASP A 1 217 ? 8.081 6.974 9.942 1.00 91.00 217 ASP A CA 1
ATOM 1685 C C . ASP A 1 217 ? 7.495 6.997 11.353 1.00 91.00 217 ASP A C 1
ATOM 1687 O O . ASP A 1 217 ? 7.157 8.066 11.862 1.00 91.00 217 ASP A O 1
ATOM 1691 N N . LEU A 1 218 ? 7.407 5.838 12.015 1.00 88.19 218 LEU A N 1
ATOM 1692 C CA . LEU A 1 218 ? 6.903 5.750 13.381 1.00 88.19 218 LEU A CA 1
ATOM 1693 C C . LEU A 1 218 ? 7.770 6.547 14.357 1.00 88.19 218 LEU A C 1
ATOM 1695 O O . LEU A 1 218 ? 7.227 7.278 15.183 1.00 88.19 218 LEU A O 1
ATOM 1699 N N . LYS A 1 219 ? 9.102 6.464 14.252 1.00 88.38 219 LYS A N 1
ATOM 1700 C CA . LYS A 1 219 ? 10.014 7.256 15.097 1.00 88.38 219 LYS A CA 1
ATOM 1701 C C . LYS A 1 219 ? 9.848 8.748 14.853 1.00 88.38 219 LYS A C 1
ATOM 1703 O O . LYS A 1 219 ? 9.751 9.512 15.809 1.00 88.38 219 LYS A O 1
ATOM 1708 N N . ALA A 1 220 ? 9.809 9.165 13.588 1.00 87.12 220 ALA A N 1
ATOM 1709 C CA . ALA A 1 220 ? 9.610 10.563 13.228 1.00 87.12 220 ALA A CA 1
ATOM 1710 C C . ALA A 1 220 ? 8.273 11.074 13.776 1.00 87.12 220 ALA A C 1
ATOM 1712 O O . ALA A 1 220 ? 8.200 12.155 14.356 1.00 87.12 220 ALA A O 1
ATOM 1713 N N . GLU A 1 221 ? 7.224 10.269 13.656 1.00 83.12 221 GLU A N 1
ATOM 1714 C CA . GLU A 1 221 ? 5.905 10.593 14.168 1.00 83.12 221 GLU A CA 1
ATOM 1715 C C . GLU A 1 221 ? 5.880 10.658 15.712 1.00 83.12 221 GLU A C 1
ATOM 1717 O O . GLU A 1 221 ? 5.274 11.567 16.280 1.00 83.12 221 GLU A O 1
ATOM 1722 N N . GLN A 1 222 ? 6.573 9.751 16.409 1.00 81.12 222 GLN A N 1
ATOM 1723 C CA . GLN A 1 222 ? 6.724 9.792 17.870 1.00 81.12 222 GLN A CA 1
ATOM 1724 C C . GLN A 1 222 ? 7.485 11.041 18.340 1.00 81.12 222 GLN A C 1
ATOM 1726 O O . GLN A 1 222 ? 7.103 11.648 19.341 1.00 81.12 222 GLN A O 1
ATOM 1731 N N . LEU A 1 223 ? 8.522 11.458 17.606 1.00 80.81 223 LEU A N 1
ATOM 1732 C CA . LEU A 1 223 ? 9.315 12.652 17.918 1.00 80.81 223 LEU A CA 1
ATOM 1733 C C . LEU A 1 223 ? 8.531 13.952 17.755 1.00 80.81 223 LEU A C 1
ATOM 1735 O O . LEU A 1 223 ? 8.767 14.900 18.499 1.00 80.81 223 LEU A O 1
ATOM 1739 N N . ARG A 1 224 ? 7.583 14.009 16.816 1.00 73.06 224 ARG A N 1
ATOM 1740 C CA . ARG A 1 224 ? 6.797 15.226 16.570 1.00 73.06 224 ARG A CA 1
ATOM 1741 C C . ARG A 1 224 ? 5.855 15.594 17.725 1.00 73.06 224 ARG A C 1
ATOM 1743 O O . ARG A 1 224 ? 5.223 16.641 17.639 1.00 73.06 224 ARG A O 1
ATOM 1750 N N . GLN A 1 225 ? 5.735 14.758 18.769 1.00 65.88 225 GLN A N 1
ATOM 1751 C CA . GLN A 1 225 ? 4.824 14.946 19.913 1.00 65.88 225 GLN A CA 1
ATOM 1752 C C . GLN A 1 225 ? 3.417 15.399 19.485 1.00 65.88 225 GLN A C 1
ATOM 1754 O O . GLN A 1 225 ? 2.752 16.164 20.186 1.00 65.88 225 GLN A O 1
ATOM 1759 N N . ILE A 1 226 ? 2.963 14.958 18.305 1.00 67.00 226 ILE A N 1
ATOM 1760 C CA . ILE A 1 226 ? 1.690 15.406 17.750 1.00 67.00 226 ILE A CA 1
ATOM 1761 C C . ILE A 1 226 ? 0.612 14.961 18.727 1.00 67.00 226 ILE A C 1
ATOM 1763 O O . ILE A 1 226 ? 0.506 13.770 19.037 1.00 67.00 226 ILE A O 1
ATOM 1767 N N . LYS A 1 227 ? -0.169 15.928 19.225 1.00 72.25 227 LYS A N 1
ATOM 1768 C CA . LYS A 1 227 ? -1.346 15.641 20.043 1.00 72.25 227 LYS A CA 1
ATOM 1769 C C . LYS A 1 227 ? -2.226 14.683 19.256 1.00 72.25 227 LYS A C 1
ATOM 1771 O O . LYS A 1 227 ? -2.734 15.021 18.188 1.00 72.25 227 LYS A O 1
ATOM 1776 N N . ARG A 1 228 ? -2.336 13.464 19.767 1.00 76.75 228 ARG A N 1
ATOM 1777 C CA . ARG A 1 228 ? -3.127 12.421 19.139 1.00 76.75 228 ARG A CA 1
ATOM 1778 C C . ARG A 1 228 ? -4.604 12.705 19.369 1.00 76.75 228 ARG A C 1
ATOM 1780 O O . ARG A 1 228 ? -4.956 13.144 20.466 1.00 76.75 228 ARG A O 1
ATOM 1787 N N . PRO A 1 229 ? -5.462 12.449 18.372 1.00 85.00 229 PRO A N 1
ATOM 1788 C CA . PRO A 1 229 ? -6.884 12.573 18.590 1.00 85.00 229 PRO A CA 1
ATOM 1789 C C . PRO A 1 229 ? -7.355 11.521 19.599 1.00 85.00 229 PRO A C 1
ATOM 1791 O O . PRO A 1 229 ? -6.857 10.391 19.633 1.00 85.00 229 PRO A O 1
ATOM 1794 N N . ILE A 1 230 ? -8.357 11.891 20.386 1.00 88.25 230 ILE A N 1
ATOM 1795 C CA . ILE A 1 230 ? -9.204 10.938 21.092 1.00 88.25 230 ILE A CA 1
ATOM 1796 C C . ILE A 1 230 ? -10.127 10.305 20.052 1.00 88.25 230 ILE A C 1
ATOM 1798 O O . ILE A 1 230 ? -10.716 11.006 19.230 1.00 88.25 230 ILE A O 1
ATOM 1802 N N . LEU A 1 231 ? -10.233 8.982 20.056 1.00 89.69 231 LEU A N 1
ATOM 1803 C CA . LEU A 1 231 ? -11.004 8.232 19.069 1.00 89.69 231 LEU A CA 1
ATOM 1804 C C . LEU A 1 231 ? -12.276 7.692 19.710 1.00 89.69 231 LEU A C 1
ATOM 1806 O O . LEU A 1 231 ? -12.209 7.113 20.788 1.00 89.69 231 LEU A O 1
ATOM 1810 N N . LEU A 1 232 ? -13.410 7.812 19.024 1.00 91.19 232 LEU A N 1
ATOM 1811 C CA . LEU A 1 232 ? -14.585 6.989 19.297 1.00 91.19 232 LEU A CA 1
ATOM 1812 C C . LEU A 1 232 ? -14.603 5.857 18.278 1.00 91.19 232 LEU A C 1
ATOM 1814 O O . LEU A 1 232 ? -14.702 6.110 17.077 1.00 91.19 232 LEU A O 1
ATOM 1818 N N . ILE A 1 233 ? -14.500 4.618 18.742 1.00 88.62 233 ILE A N 1
ATOM 1819 C CA . ILE A 1 233 ? -14.453 3.439 17.876 1.00 88.62 233 ILE A CA 1
ATOM 1820 C C . ILE A 1 233 ? -15.582 2.469 18.194 1.00 88.62 233 ILE A C 1
ATOM 1822 O O . ILE A 1 233 ? -16.057 2.420 19.323 1.00 88.62 233 ILE A O 1
ATOM 1826 N N . ASN A 1 234 ? -15.964 1.653 17.219 1.00 87.25 234 ASN A N 1
ATOM 1827 C CA . ASN A 1 234 ? -16.687 0.409 17.445 1.00 87.25 234 ASN A CA 1
ATOM 1828 C C . ASN A 1 234 ? -15.653 -0.734 17.483 1.00 87.25 234 ASN A C 1
ATOM 1830 O O . ASN A 1 234 ? -15.074 -1.056 16.443 1.00 87.25 234 ASN A O 1
ATOM 1834 N N . PRO A 1 235 ? -15.372 -1.342 18.650 1.00 82.62 235 PRO A N 1
ATOM 1835 C CA . PRO A 1 235 ? -14.355 -2.383 18.761 1.00 82.62 235 PRO A CA 1
ATOM 1836 C C . PRO A 1 235 ? -14.741 -3.670 18.022 1.00 82.62 235 PRO A C 1
ATOM 1838 O O . PRO A 1 235 ? -13.853 -4.377 17.560 1.00 82.62 235 PRO A O 1
ATOM 1841 N N . GLY A 1 236 ? -16.035 -3.964 17.847 1.00 76.38 236 GLY A N 1
ATOM 1842 C CA . GLY A 1 236 ? -16.490 -5.192 17.187 1.00 76.38 236 GLY A CA 1
ATOM 1843 C C . GLY A 1 236 ? -16.085 -5.269 15.712 1.00 76.38 236 GLY A C 1
ATOM 1844 O O . GLY A 1 236 ? -15.784 -6.346 15.200 1.00 76.38 236 GLY A O 1
ATOM 1845 N N . ASN A 1 237 ? -16.017 -4.126 15.027 1.00 70.81 237 ASN A N 1
ATOM 1846 C CA . ASN A 1 237 ? -15.617 -4.045 13.617 1.00 70.81 237 ASN A CA 1
ATOM 1847 C C . ASN A 1 237 ? -14.378 -3.160 13.364 1.00 70.81 237 ASN A C 1
ATOM 1849 O O . ASN A 1 237 ? -13.955 -3.011 12.218 1.00 70.81 237 ASN A O 1
ATOM 1853 N N . GLY A 1 238 ? -13.796 -2.565 14.409 1.00 70.94 238 GLY A N 1
ATOM 1854 C CA . GLY A 1 238 ? -12.636 -1.675 14.315 1.00 70.94 238 GLY A CA 1
ATOM 1855 C C . GLY A 1 238 ? -12.913 -0.351 13.600 1.00 70.94 238 GLY A C 1
ATOM 1856 O O . GLY A 1 238 ? -11.970 0.310 13.169 1.00 70.94 238 GLY A O 1
ATOM 1857 N N . GLN A 1 239 ? -14.181 0.033 13.430 1.00 79.44 239 GLN A N 1
ATOM 1858 C CA . GLN A 1 239 ? -14.563 1.263 12.743 1.00 79.44 239 GLN A CA 1
ATOM 1859 C C . GLN A 1 239 ? -14.328 2.482 13.639 1.00 79.44 239 GLN A C 1
ATOM 1861 O O . GLN A 1 239 ? -14.816 2.527 14.768 1.00 79.44 239 GLN A O 1
ATOM 1866 N N . VAL A 1 240 ? -13.659 3.512 13.113 1.00 83.19 240 VAL A N 1
ATOM 1867 C CA . VAL A 1 240 ? -13.634 4.838 13.749 1.00 83.19 240 VAL A CA 1
ATOM 1868 C C . VAL A 1 240 ? -14.938 5.553 13.445 1.00 83.19 240 VAL A C 1
ATOM 1870 O O . VAL A 1 240 ? -15.258 5.799 12.284 1.00 83.19 240 VAL A O 1
ATOM 1873 N N . VAL A 1 241 ? -15.690 5.856 14.497 1.00 87.31 241 VAL A N 1
ATOM 1874 C CA . VAL A 1 241 ? -16.949 6.598 14.427 1.00 87.31 241 VAL A CA 1
ATOM 1875 C C . VAL A 1 241 ? -16.674 8.095 14.401 1.00 87.31 241 VAL A C 1
ATOM 1877 O O . VAL A 1 241 ? -17.278 8.797 13.599 1.00 87.31 241 VAL A O 1
ATOM 1880 N N . ASP A 1 242 ? -15.757 8.573 15.248 1.00 89.75 242 ASP A N 1
ATOM 1881 C CA . ASP A 1 242 ? -15.410 9.994 15.319 1.00 89.75 242 ASP A CA 1
ATOM 1882 C C . ASP A 1 242 ? -14.006 10.233 15.912 1.00 89.75 242 ASP A C 1
ATOM 1884 O O . ASP A 1 242 ? -13.389 9.321 16.482 1.00 89.75 242 ASP A O 1
ATOM 1888 N N . ARG A 1 243 ? -13.489 11.457 15.758 1.00 90.31 243 ARG A N 1
ATOM 1889 C CA . ARG A 1 243 ? -12.163 11.902 16.209 1.00 90.31 243 ARG A CA 1
ATOM 1890 C C . ARG A 1 243 ? -12.257 13.270 16.881 1.00 90.31 243 ARG A C 1
ATOM 1892 O O . ARG A 1 243 ? -12.821 14.201 16.321 1.00 90.31 243 ARG A O 1
ATOM 1899 N N . PHE A 1 244 ? -11.597 13.419 18.023 1.00 89.75 244 PHE A N 1
ATOM 1900 C CA . PHE A 1 244 ? -11.629 14.649 18.816 1.00 89.75 244 PHE A CA 1
ATOM 1901 C C . PHE A 1 244 ? -10.222 15.126 19.141 1.00 89.75 244 PHE A C 1
ATOM 1903 O O . PHE A 1 244 ? -9.335 14.311 19.388 1.00 89.75 244 PHE A O 1
ATOM 1910 N N . ALA A 1 245 ? -10.000 16.438 19.188 1.00 87.50 245 ALA A N 1
ATOM 1911 C CA . ALA A 1 245 ? -8.696 16.982 19.557 1.00 87.50 245 ALA A CA 1
ATOM 1912 C C . ALA A 1 245 ? -8.428 16.854 21.065 1.00 87.50 245 ALA A C 1
ATOM 1914 O O . ALA A 1 245 ? -7.273 16.824 21.493 1.00 87.50 245 ALA A O 1
ATOM 1915 N N . THR A 1 246 ? -9.488 16.787 21.878 1.00 89.75 246 THR A N 1
ATOM 1916 C CA . THR A 1 246 ? -9.396 16.742 23.341 1.00 89.75 246 THR A CA 1
ATOM 1917 C C . THR A 1 246 ? -10.395 15.770 23.968 1.00 89.75 246 THR A C 1
ATOM 1919 O O . THR A 1 246 ? -11.434 15.448 23.393 1.00 89.75 246 THR A O 1
ATOM 1922 N N . GLU A 1 247 ? -10.108 15.345 25.202 1.00 91.50 247 GLU A N 1
ATOM 1923 C CA . GLU A 1 247 ? -11.022 14.541 26.028 1.00 91.50 247 GLU A CA 1
ATOM 1924 C C . GLU A 1 247 ? -12.364 15.253 26.265 1.00 91.50 247 GLU A C 1
ATOM 1926 O O . GLU A 1 247 ? -13.425 14.630 26.230 1.00 91.50 247 GLU A O 1
ATOM 1931 N N . LYS A 1 248 ? -12.330 16.583 26.419 1.00 90.00 248 LYS A N 1
ATOM 1932 C CA . LYS A 1 248 ? -13.519 17.424 26.594 1.00 90.00 248 LYS A CA 1
ATOM 1933 C C . LYS A 1 248 ? -14.428 17.406 25.370 1.00 90.00 248 LYS A C 1
ATOM 1935 O O . LYS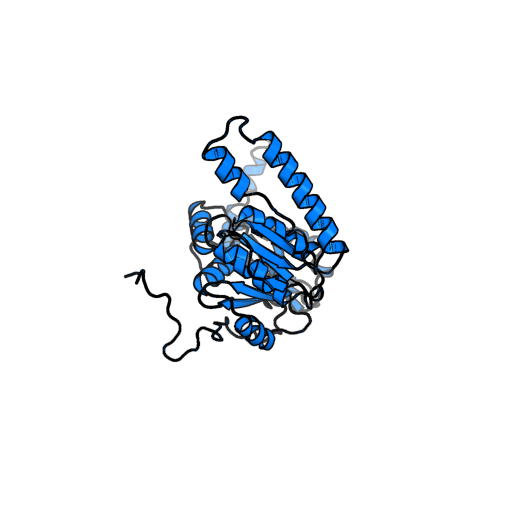 A 1 248 ? -15.640 17.290 25.529 1.00 90.00 248 LYS A O 1
ATOM 1940 N N . GLU A 1 249 ? -13.867 17.530 24.171 1.00 92.44 249 GLU A N 1
ATOM 1941 C CA . GLU A 1 249 ? -14.638 17.442 22.926 1.00 92.44 249 GLU A CA 1
ATOM 1942 C C . GLU A 1 249 ? -15.293 16.067 22.777 1.00 92.44 249 GLU A C 1
ATOM 1944 O O . GLU A 1 249 ? -16.493 15.997 22.513 1.00 92.44 249 GLU A O 1
ATOM 1949 N N . ALA A 1 250 ? -14.544 14.990 23.045 1.00 93.56 250 ALA A N 1
ATOM 1950 C CA . ALA A 1 250 ? -15.071 13.627 23.013 1.00 93.56 250 ALA A CA 1
ATOM 1951 C C . ALA A 1 250 ? -16.252 13.453 23.977 1.00 93.56 250 ALA A C 1
ATOM 1953 O O . ALA A 1 250 ? -17.316 12.964 23.596 1.00 93.56 250 ALA A O 1
ATOM 1954 N N . PHE A 1 251 ? -16.098 13.915 25.219 1.00 93.06 251 PHE A N 1
ATOM 1955 C CA . PHE A 1 251 ? -17.164 13.872 26.215 1.00 93.06 251 PHE A CA 1
ATOM 1956 C C . PHE A 1 251 ? -18.387 14.692 25.785 1.00 93.06 251 PHE A C 1
ATOM 1958 O O . PHE A 1 251 ? -19.522 14.222 25.871 1.00 93.06 251 PHE A O 1
ATOM 1965 N N . GLN A 1 252 ? -18.175 15.914 25.290 1.00 92.19 252 GLN A N 1
ATOM 1966 C CA . GLN A 1 252 ? -19.265 16.780 24.848 1.00 92.19 252 GLN A CA 1
ATOM 1967 C C . GLN A 1 252 ? -20.044 16.181 23.684 1.00 92.19 252 GLN A C 1
ATOM 1969 O O . GLN A 1 252 ? -21.269 16.276 23.693 1.00 92.19 252 GLN A O 1
ATOM 1974 N N . PHE A 1 253 ? -19.368 15.550 22.728 1.00 93.12 253 PHE A N 1
ATOM 1975 C CA . PHE A 1 253 ? -20.027 14.835 21.645 1.00 93.12 253 PHE A CA 1
ATOM 1976 C C . PHE A 1 253 ? -20.902 13.698 22.184 1.00 93.12 253 PHE A C 1
ATOM 1978 O O . PHE A 1 253 ? -22.076 13.585 21.839 1.00 93.12 253 PHE A O 1
ATOM 1985 N N . VAL A 1 254 ? -20.392 12.887 23.113 1.00 92.31 254 VAL A N 1
ATOM 1986 C CA . VAL A 1 254 ? -21.194 11.808 23.704 1.00 92.31 254 VAL A CA 1
ATOM 1987 C C . VAL A 1 254 ? -22.425 12.356 24.435 1.00 92.31 254 VAL A C 1
ATOM 1989 O O . VAL A 1 254 ? -23.545 11.906 24.190 1.00 92.31 254 VAL A O 1
ATOM 1992 N N . GLU A 1 255 ? -22.263 13.371 25.281 1.00 92.44 255 GLU A N 1
ATOM 1993 C CA . GLU A 1 255 ? -23.386 13.931 26.040 1.00 92.44 255 GLU A CA 1
ATOM 1994 C C . GLU A 1 255 ? -24.389 14.689 25.165 1.00 92.44 255 GLU A C 1
ATOM 1996 O O . GLU A 1 255 ? -25.603 14.529 25.313 1.00 92.44 255 GLU A O 1
ATOM 2001 N N . LYS A 1 256 ? -23.907 15.556 24.273 1.00 91.69 256 LYS A N 1
ATOM 2002 C CA . LYS A 1 256 ? -24.765 16.452 23.490 1.00 91.69 256 LYS A CA 1
ATOM 2003 C C . LYS A 1 256 ? -25.290 15.769 22.239 1.00 91.69 256 LYS A C 1
ATOM 2005 O O . LYS A 1 256 ? -26.498 15.773 22.015 1.00 91.69 256 LYS A O 1
ATOM 2010 N N . ASP A 1 257 ? -24.407 15.182 21.445 1.00 90.25 257 ASP A N 1
ATOM 2011 C CA . ASP A 1 257 ? -24.750 14.644 20.134 1.00 90.25 257 ASP A CA 1
ATOM 2012 C C . ASP A 1 257 ? -25.326 13.235 20.230 1.00 90.25 257 ASP A C 1
ATOM 2014 O O . ASP A 1 257 ? -26.406 12.969 19.697 1.00 90.25 257 ASP A O 1
ATOM 2018 N N . ILE A 1 258 ? -24.649 12.326 20.936 1.00 89.31 258 ILE A N 1
ATOM 2019 C CA . ILE A 1 258 ? -25.138 10.950 21.042 1.00 89.31 258 ILE A CA 1
ATOM 2020 C C . ILE A 1 258 ? -26.387 10.919 21.920 1.00 89.31 258 ILE A C 1
ATOM 2022 O O . ILE A 1 258 ? -27.437 10.478 21.450 1.00 89.31 258 ILE A O 1
ATOM 2026 N N . ILE A 1 259 ? -26.295 11.404 23.164 1.00 88.44 259 ILE A N 1
ATOM 2027 C CA . ILE A 1 259 ? -27.338 11.237 24.186 1.00 88.44 259 ILE A CA 1
ATOM 2028 C C . ILE A 1 259 ? -28.467 12.264 24.031 1.00 88.44 259 ILE A C 1
ATOM 2030 O O . ILE A 1 259 ? -29.606 11.869 23.758 1.00 88.44 259 ILE A O 1
ATOM 2034 N N . LYS A 1 260 ? -28.186 13.567 24.190 1.00 88.56 260 LYS A N 1
ATOM 2035 C CA . LYS A 1 260 ? -29.232 14.612 24.205 1.00 88.56 260 LYS A CA 1
ATOM 2036 C C . LYS A 1 260 ? -29.924 14.774 22.852 1.00 88.56 260 LYS A C 1
ATOM 2038 O O . LYS A 1 260 ? -31.152 14.777 22.805 1.00 88.56 260 LYS A O 1
ATOM 2043 N N . ALA A 1 261 ? -29.165 14.835 21.758 1.00 89.88 261 ALA A N 1
ATOM 2044 C CA . ALA A 1 261 ? -29.714 14.914 20.402 1.00 89.88 261 ALA A CA 1
ATOM 2045 C C . ALA A 1 261 ? -30.229 13.560 19.873 1.00 89.88 261 ALA A C 1
ATOM 2047 O O . ALA A 1 261 ? -30.731 13.482 18.753 1.00 89.88 261 ALA A O 1
ATOM 2048 N N . LYS A 1 262 ? -30.150 12.488 20.677 1.00 90.56 262 LYS A N 1
ATOM 2049 C CA . LYS A 1 262 ? -30.652 11.142 20.362 1.00 90.56 262 LYS A CA 1
ATOM 2050 C C . LYS A 1 262 ? -30.105 10.563 19.049 1.00 90.56 262 LYS A C 1
ATOM 2052 O O . LYS A 1 262 ? -30.768 9.713 18.446 1.00 90.56 262 LYS A O 1
ATOM 2057 N N . LYS A 1 263 ? -28.887 10.942 18.622 1.00 89.50 263 LYS A N 1
ATOM 2058 C CA . LYS A 1 263 ? -28.226 10.319 17.455 1.00 89.50 263 LYS A CA 1
ATOM 2059 C C . LYS A 1 263 ? -28.035 8.814 17.648 1.00 89.50 263 LYS A C 1
ATOM 2061 O O . LYS A 1 263 ? -28.021 8.077 16.664 1.00 89.50 263 LYS A O 1
ATOM 2066 N N . TRP A 1 264 ? -28.017 8.335 18.897 1.00 87.75 264 TRP A N 1
ATOM 2067 C CA . TRP A 1 264 ? -28.008 6.905 19.220 1.00 87.75 264 TRP A CA 1
ATOM 2068 C C . TRP A 1 264 ? -29.124 6.090 18.560 1.00 87.75 264 TRP A C 1
ATOM 2070 O O . TRP A 1 264 ? -28.975 4.882 18.415 1.00 87.75 264 TRP A O 1
ATOM 2080 N N . LYS A 1 265 ? -30.235 6.708 18.138 1.00 89.06 265 LYS A N 1
ATOM 2081 C CA . LYS A 1 265 ? -31.314 6.006 17.421 1.00 89.06 265 LYS A CA 1
ATOM 2082 C C . LYS A 1 265 ? -30.867 5.419 16.082 1.00 89.06 265 LYS A C 1
ATOM 2084 O O . LYS A 1 265 ? -31.478 4.466 15.618 1.00 89.06 265 LYS A O 1
ATOM 2089 N N . THR A 1 266 ? -29.822 5.984 15.482 1.00 90.69 266 THR A N 1
ATOM 2090 C CA . THR A 1 266 ? -29.217 5.481 14.237 1.00 90.69 266 THR A CA 1
ATOM 2091 C C . THR A 1 266 ? -28.210 4.356 14.479 1.00 90.69 266 THR A C 1
ATOM 2093 O O . THR A 1 266 ? -27.806 3.679 13.540 1.00 90.69 266 THR A O 1
ATOM 2096 N N . ILE A 1 267 ? -27.820 4.136 15.738 1.00 90.00 267 ILE A N 1
ATOM 2097 C CA . ILE A 1 267 ? -26.860 3.111 16.133 1.00 90.00 267 ILE A CA 1
ATOM 2098 C C . ILE A 1 267 ? -27.632 1.808 16.413 1.00 90.00 267 ILE A C 1
ATOM 2100 O O . ILE A 1 267 ? -28.562 1.827 17.232 1.00 90.00 267 ILE A O 1
ATOM 2104 N N . PRO A 1 268 ? -27.271 0.676 15.777 1.00 93.25 268 PRO A N 1
ATOM 2105 C CA . PRO A 1 268 ? -27.923 -0.610 16.018 1.00 93.25 268 PRO A CA 1
ATOM 2106 C C . PRO A 1 268 ? -27.873 -1.035 17.492 1.00 93.25 268 PRO A C 1
ATOM 2108 O O . PRO A 1 268 ? -26.874 -0.814 18.182 1.00 93.25 268 PRO A O 1
ATOM 2111 N N . ILE A 1 269 ? -28.941 -1.675 17.976 1.00 94.44 269 ILE A N 1
ATOM 2112 C CA . ILE A 1 269 ? -28.976 -2.258 19.327 1.00 94.44 269 ILE A CA 1
ATOM 2113 C C . ILE A 1 269 ? -27.893 -3.337 19.445 1.00 94.44 269 ILE A C 1
ATOM 2115 O O . ILE A 1 269 ? -27.693 -4.115 18.517 1.00 94.44 269 ILE A O 1
ATOM 2119 N N . GLY A 1 270 ? -27.194 -3.358 20.580 1.00 92.50 270 GLY A N 1
ATOM 2120 C CA . GLY A 1 270 ? -26.051 -4.232 20.841 1.00 92.50 270 GLY A CA 1
ATOM 2121 C C . GLY A 1 270 ? -24.712 -3.661 20.374 1.00 92.50 270 GLY A C 1
ATOM 2122 O O . GLY A 1 270 ? -23.682 -4.276 20.616 1.00 92.50 270 GLY A O 1
ATOM 2123 N N . THR A 1 271 ? -24.694 -2.489 19.728 1.00 91.94 271 THR A N 1
ATOM 2124 C CA . THR A 1 271 ? -23.428 -1.847 19.352 1.00 91.94 271 THR A CA 1
ATOM 2125 C C . THR A 1 271 ? -22.697 -1.358 20.597 1.00 91.94 271 THR A C 1
ATOM 2127 O O . THR A 1 271 ? -23.224 -0.532 21.349 1.00 91.94 271 THR A O 1
ATOM 2130 N N . GLU A 1 272 ? -21.466 -1.828 20.766 1.00 94.44 272 GLU A N 1
ATOM 2131 C CA . GLU A 1 272 ? -20.501 -1.285 21.715 1.00 94.44 272 GLU A CA 1
ATOM 2132 C C . GLU A 1 272 ? -19.642 -0.224 21.033 1.00 94.44 272 GLU A C 1
ATOM 2134 O O . GLU A 1 272 ? -19.245 -0.383 19.878 1.00 94.44 272 GLU A O 1
ATOM 2139 N N . LEU A 1 273 ? -19.340 0.854 21.751 1.00 94.06 273 LEU A N 1
ATOM 2140 C CA . LEU A 1 273 ? -18.362 1.856 21.353 1.00 94.06 273 LEU A CA 1
ATOM 2141 C C . LEU A 1 273 ? -17.367 2.095 22.487 1.00 94.06 273 LEU A C 1
ATOM 2143 O O . LEU A 1 273 ? -17.714 2.001 23.663 1.00 94.06 273 LEU A O 1
ATOM 2147 N N . GLN A 1 274 ? -16.138 2.456 22.134 1.00 93.81 274 GLN A N 1
ATOM 2148 C CA . GLN A 1 274 ? -15.078 2.786 23.079 1.00 93.81 274 GLN A CA 1
ATOM 2149 C C . GLN A 1 274 ? -14.467 4.141 22.747 1.00 93.81 274 GLN A C 1
ATOM 2151 O O . GLN A 1 274 ? -14.217 4.451 21.582 1.00 93.81 274 GLN A O 1
ATOM 2156 N N . ILE A 1 275 ? -14.209 4.931 23.786 1.00 92.88 275 ILE A N 1
ATOM 2157 C CA . ILE A 1 275 ? -13.428 6.161 23.700 1.00 92.88 275 ILE A CA 1
ATOM 2158 C C . ILE A 1 275 ? -11.991 5.808 24.046 1.00 92.88 275 ILE A C 1
ATOM 2160 O O . ILE A 1 275 ? -11.713 5.364 25.160 1.00 92.88 275 ILE A O 1
ATOM 2164 N N . LEU A 1 276 ? -11.085 6.011 23.099 1.00 91.00 276 LEU A N 1
ATOM 2165 C CA . LEU A 1 276 ? -9.681 5.665 23.228 1.00 91.00 276 LEU A CA 1
ATOM 2166 C C . LEU A 1 276 ? -8.805 6.908 23.187 1.00 91.00 276 LEU A C 1
ATOM 2168 O O . LEU A 1 276 ? -8.922 7.741 22.286 1.00 91.00 276 LEU A O 1
ATOM 2172 N N . LYS A 1 277 ? -7.855 6.977 24.112 1.00 89.06 277 LYS A N 1
ATOM 2173 C CA . LYS A 1 277 ? -6.725 7.895 24.057 1.00 89.06 277 LYS A CA 1
ATOM 2174 C C . LYS A 1 277 ? -5.497 7.145 23.589 1.00 89.06 277 LYS A C 1
ATOM 2176 O O . LYS A 1 277 ? -5.085 6.158 24.193 1.00 89.06 277 LYS A O 1
ATOM 2181 N N . THR A 1 278 ? -4.899 7.621 22.508 1.00 80.00 278 THR A N 1
ATOM 2182 C CA . THR A 1 278 ? -3.626 7.084 22.028 1.00 80.00 278 THR A CA 1
ATOM 2183 C C . THR A 1 278 ? -2.501 8.010 22.466 1.00 80.00 278 THR A C 1
ATOM 2185 O O . THR A 1 278 ? -2.615 9.229 22.379 1.00 80.00 278 THR A O 1
ATOM 2188 N N . GLU A 1 279 ? -1.406 7.441 22.959 1.00 75.62 279 GLU A N 1
ATOM 2189 C CA . GLU A 1 279 ? -0.205 8.198 23.312 1.00 75.62 279 GLU A CA 1
ATOM 2190 C C . GLU A 1 279 ? 0.982 7.625 22.536 1.00 75.62 279 GLU A C 1
ATOM 2192 O O . GLU A 1 279 ? 1.075 6.405 22.400 1.00 75.62 279 GLU A O 1
ATOM 2197 N N . PRO A 1 280 ? 1.911 8.460 22.033 1.00 65.12 280 PRO A N 1
ATOM 2198 C CA . PRO A 1 280 ? 3.074 7.973 21.286 1.00 65.12 280 PRO A CA 1
ATOM 2199 C C . PRO A 1 280 ? 3.925 6.949 22.053 1.00 65.12 280 PRO A C 1
ATOM 2201 O O . PRO A 1 280 ? 4.573 6.107 21.432 1.00 65.12 280 PRO A O 1
ATOM 2204 N N . SER A 1 281 ? 3.919 7.034 23.386 1.00 68.94 281 SER A N 1
ATOM 2205 C CA . SER A 1 281 ? 4.667 6.181 24.313 1.00 68.94 281 SER A CA 1
ATOM 2206 C C . SER A 1 281 ? 3.926 4.912 24.744 1.00 68.94 281 SER A C 1
ATOM 2208 O O . SER A 1 281 ? 4.546 4.041 25.354 1.00 68.94 281 SER A O 1
ATOM 2210 N N . LYS A 1 282 ? 2.624 4.779 24.453 1.00 69.56 282 LYS A N 1
ATOM 2211 C CA . LYS A 1 282 ? 1.816 3.620 24.853 1.00 69.56 282 LYS A CA 1
ATOM 2212 C C . LYS A 1 282 ? 1.534 2.725 23.647 1.00 69.56 282 LYS A C 1
ATOM 2214 O O . LYS A 1 282 ? 0.992 3.168 22.637 1.00 69.56 282 LYS A O 1
ATOM 2219 N N . LEU A 1 283 ? 1.873 1.441 23.779 1.00 58.59 283 LEU A N 1
ATOM 2220 C CA . LEU A 1 283 ? 1.563 0.424 22.768 1.00 58.59 283 LEU A CA 1
ATOM 2221 C C . LEU A 1 283 ? 0.050 0.172 22.675 1.00 58.59 283 LEU A C 1
ATOM 2223 O O . LEU A 1 283 ? -0.493 -0.008 21.588 1.00 58.59 283 LEU A O 1
ATOM 2227 N N . HIS A 1 284 ? -0.631 0.196 23.821 1.00 73.81 284 HIS A N 1
ATOM 2228 C CA . HIS A 1 284 ? -2.074 0.014 23.912 1.00 73.81 284 HIS A CA 1
ATOM 2229 C C . HIS A 1 284 ? -2.766 1.359 24.150 1.00 73.81 284 HIS A C 1
ATOM 2231 O O . HIS A 1 284 ? -2.345 2.097 25.047 1.00 73.81 284 HIS A O 1
ATOM 2237 N N . PRO A 1 285 ? -3.818 1.687 23.378 1.00 83.31 285 PRO A N 1
ATOM 2238 C CA . PRO A 1 285 ? -4.660 2.834 23.678 1.00 83.31 285 PRO A CA 1
ATOM 2239 C C . PRO A 1 285 ? -5.255 2.716 25.084 1.00 83.31 285 PRO A C 1
ATOM 2241 O O . PRO A 1 285 ? -5.648 1.633 25.516 1.00 83.31 285 PRO A O 1
ATOM 2244 N N . GLU A 1 286 ? -5.346 3.836 25.787 1.00 89.06 286 GLU A N 1
ATOM 2245 C CA . GLU A 1 286 ? -6.042 3.923 27.065 1.00 89.06 286 GLU A CA 1
ATOM 2246 C C . GLU A 1 286 ? -7.545 4.058 26.808 1.00 89.06 286 GLU A C 1
ATOM 2248 O O . GLU A 1 286 ? -7.979 4.951 26.077 1.00 89.06 286 GLU A O 1
ATOM 2253 N N . ILE A 1 287 ? -8.344 3.162 27.391 1.00 91.81 287 ILE A N 1
ATOM 2254 C CA . ILE A 1 287 ? -9.804 3.232 27.308 1.00 91.81 287 ILE A CA 1
ATOM 2255 C C . ILE A 1 287 ? -10.278 4.277 28.316 1.00 91.81 287 ILE A C 1
ATOM 2257 O O . ILE A 1 287 ? -10.189 4.070 29.521 1.00 91.81 287 ILE A O 1
ATOM 2261 N N . LEU A 1 288 ? -10.793 5.394 27.813 1.00 93.56 288 LEU A N 1
ATOM 2262 C CA . LEU A 1 288 ? -11.358 6.476 28.620 1.00 93.56 288 LEU A CA 1
ATOM 2263 C C . LEU A 1 288 ? -12.838 6.249 28.939 1.00 93.56 288 LEU A C 1
ATOM 2265 O O . LEU A 1 288 ? -13.358 6.746 29.937 1.00 93.56 288 LEU A O 1
ATOM 2269 N N . GLY A 1 289 ? -13.530 5.502 28.079 1.00 94.00 289 GLY A N 1
ATOM 2270 C CA . GLY A 1 289 ? -14.942 5.213 28.256 1.00 94.00 289 GLY A CA 1
ATOM 2271 C C . GLY A 1 289 ? -15.480 4.142 27.329 1.00 94.00 289 GLY A C 1
ATOM 2272 O O . GLY A 1 289 ? -14.881 3.817 26.304 1.00 94.00 289 GLY A O 1
ATOM 2273 N N . GLN A 1 290 ? -16.642 3.619 27.694 1.00 95.69 290 GLN A N 1
ATOM 2274 C CA . GLN A 1 290 ? -17.396 2.618 26.956 1.00 95.69 290 GLN A CA 1
ATOM 2275 C C . GLN A 1 290 ? -18.860 3.042 26.869 1.00 95.69 290 GLN A C 1
ATOM 2277 O O . GLN A 1 290 ? -19.413 3.606 27.815 1.00 95.69 290 GLN A O 1
ATOM 2282 N N . LEU A 1 291 ? -19.481 2.775 25.725 1.00 95.38 291 LEU A N 1
ATOM 2283 C CA . LEU A 1 291 ? -20.888 3.046 25.456 1.00 95.38 291 LEU A CA 1
ATOM 2284 C C . LEU A 1 291 ? -21.527 1.773 24.911 1.00 95.38 291 LEU A C 1
ATOM 2286 O O . LEU A 1 291 ? -21.036 1.221 23.931 1.00 95.38 291 LEU A O 1
ATOM 2290 N N . LEU A 1 292 ? -22.637 1.340 25.496 1.00 96.12 292 LEU A N 1
ATOM 2291 C CA . LEU A 1 292 ? -23.422 0.212 25.006 1.00 96.12 292 LEU A CA 1
ATOM 2292 C C . LEU A 1 292 ? -24.809 0.693 24.592 1.00 96.12 292 LEU A C 1
ATOM 2294 O O . LEU A 1 292 ? -25.556 1.282 25.379 1.00 96.12 292 LEU A O 1
ATOM 2298 N N . ARG A 1 293 ? -25.183 0.418 23.342 1.00 95.19 293 ARG A N 1
ATOM 2299 C CA . ARG A 1 293 ? -26.534 0.681 22.851 1.00 95.19 293 ARG A CA 1
ATOM 2300 C C . ARG A 1 293 ? -27.481 -0.445 23.267 1.00 95.19 293 ARG A C 1
ATOM 2302 O O . ARG A 1 293 ? -27.465 -1.519 22.677 1.00 95.19 293 ARG A O 1
ATOM 2309 N N . THR A 1 294 ? -28.370 -0.177 24.221 1.00 94.94 294 THR A N 1
ATOM 2310 C CA . THR A 1 294 ? -29.406 -1.127 24.674 1.00 94.94 294 THR A CA 1
ATOM 2311 C C . THR A 1 294 ? -30.761 -0.834 24.035 1.00 94.94 294 THR A C 1
ATOM 2313 O O . THR A 1 294 ? -30.905 0.105 23.261 1.00 94.94 294 THR A O 1
ATOM 2316 N N . SER A 1 295 ? -31.811 -1.596 24.341 1.00 93.81 295 SER A N 1
ATOM 2317 C CA . SER A 1 295 ? -33.167 -1.237 23.894 1.00 93.81 295 SER A CA 1
ATOM 2318 C C . SER A 1 295 ? -33.670 0.066 24.535 1.00 93.81 295 SER A C 1
ATOM 2320 O O . SER A 1 295 ? -34.414 0.815 23.904 1.00 93.81 295 SER A O 1
ATOM 2322 N N . ARG A 1 296 ? -33.209 0.383 25.754 1.00 91.81 296 ARG A N 1
ATOM 2323 C CA . ARG A 1 296 ? -33.679 1.519 26.566 1.00 91.81 296 ARG A CA 1
ATOM 2324 C C . ARG A 1 296 ? -32.920 2.823 26.321 1.00 91.81 296 ARG A C 1
ATOM 2326 O O . ARG A 1 296 ? -33.463 3.891 26.580 1.00 91.81 296 ARG A O 1
ATOM 2333 N N . GLY A 1 297 ? -31.691 2.763 25.809 1.00 92.50 297 GLY A N 1
ATOM 2334 C CA . GLY A 1 297 ? -30.881 3.964 25.589 1.00 92.50 297 GLY A CA 1
ATOM 2335 C C . GLY A 1 297 ? -29.412 3.658 25.319 1.00 92.50 297 GLY A C 1
ATOM 2336 O O . GLY A 1 297 ? -29.089 2.656 24.679 1.00 92.50 297 GLY A O 1
ATOM 2337 N N . ILE A 1 298 ? -28.538 4.549 25.778 1.00 93.94 298 ILE A N 1
ATOM 2338 C CA . ILE A 1 298 ? -27.091 4.337 25.820 1.00 93.94 298 ILE A CA 1
ATOM 2339 C C . ILE A 1 298 ? -26.703 4.173 27.284 1.00 93.94 298 ILE A C 1
ATOM 2341 O O . ILE A 1 298 ? -26.936 5.076 28.087 1.00 93.94 298 ILE A O 1
ATOM 2345 N N . GLU A 1 299 ? -26.119 3.030 27.614 1.00 94.31 299 GLU A N 1
ATOM 2346 C CA . GLU A 1 299 ? -25.401 2.833 28.869 1.00 94.31 299 GLU A CA 1
ATOM 2347 C C . GLU A 1 299 ? -23.963 3.298 28.669 1.00 94.31 299 GLU A C 1
ATOM 2349 O O . GLU A 1 299 ? -23.384 3.080 27.605 1.00 94.31 299 GLU A O 1
ATOM 2354 N N . LYS A 1 300 ? -23.401 3.994 29.656 1.00 93.19 300 LYS A N 1
ATOM 2355 C CA . LYS A 1 300 ? -22.065 4.584 29.560 1.00 93.19 300 LYS A CA 1
ATOM 2356 C C . LYS A 1 300 ? -21.265 4.310 30.820 1.00 93.19 300 LYS A C 1
ATOM 2358 O O . LYS A 1 300 ? -21.802 4.394 31.921 1.00 93.19 300 LYS A O 1
ATOM 2363 N N . SER A 1 301 ? -19.985 4.035 30.635 1.00 93.38 301 SER A N 1
ATOM 2364 C CA . SER A 1 301 ? -19.001 3.904 31.701 1.00 93.38 301 SER A CA 1
ATOM 2365 C C . SER A 1 301 ? -17.784 4.734 31.323 1.00 93.38 301 SER A C 1
ATOM 2367 O O . SER A 1 301 ? 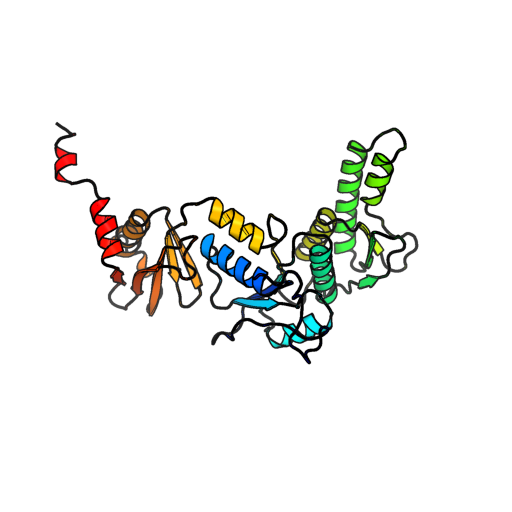-17.298 4.629 30.200 1.00 93.38 301 SER A O 1
ATOM 2369 N N . PHE A 1 302 ? -17.317 5.586 32.227 1.00 92.50 302 PHE A N 1
ATOM 2370 C CA . PHE A 1 302 ? -16.146 6.437 32.028 1.00 92.50 302 PHE A CA 1
ATOM 2371 C C . PHE A 1 302 ? -15.141 6.175 33.137 1.00 92.50 302 PHE A C 1
ATOM 2373 O O . PHE A 1 302 ? -15.536 5.887 34.265 1.00 92.50 302 PHE A O 1
ATOM 2380 N N . THR A 1 303 ? -13.852 6.302 32.836 1.00 88.56 303 THR A N 1
ATOM 2381 C CA . THR A 1 303 ? -12.829 6.258 33.880 1.00 88.56 303 THR A CA 1
ATOM 2382 C C . THR A 1 303 ? -12.904 7.511 34.755 1.00 88.56 303 THR A C 1
ATOM 2384 O O . THR A 1 303 ? -13.227 8.609 34.285 1.00 88.56 303 THR A O 1
ATOM 2387 N N . ASP A 1 304 ? -12.559 7.374 36.036 1.00 81.56 304 ASP A N 1
ATOM 2388 C CA . ASP A 1 304 ? -12.541 8.507 36.971 1.00 81.56 304 ASP A CA 1
ATOM 2389 C C . ASP A 1 304 ? -11.576 9.609 36.515 1.00 81.56 304 ASP A C 1
ATOM 2391 O O . ASP A 1 304 ? -11.841 10.801 36.696 1.00 81.56 304 ASP A O 1
ATOM 2395 N N . SER A 1 305 ? -10.468 9.225 35.871 1.00 77.94 305 SER A N 1
ATOM 2396 C CA . SER A 1 305 ? -9.501 10.155 35.287 1.00 77.94 305 SER A CA 1
ATOM 2397 C C . SER A 1 305 ? -10.124 10.996 34.173 1.00 77.94 305 SER A C 1
ATOM 2399 O O . SER A 1 305 ? -9.955 12.217 34.183 1.00 77.94 305 SER A O 1
ATOM 2401 N N . PHE A 1 306 ? -10.891 10.374 33.273 1.00 80.94 306 PHE A N 1
ATOM 2402 C CA . PHE A 1 306 ? -11.585 11.056 32.182 1.00 80.94 306 PHE A CA 1
ATOM 2403 C C . PHE A 1 306 ? -12.615 12.052 32.725 1.00 80.94 306 PHE A C 1
ATOM 2405 O O . PHE A 1 306 ? -12.597 13.232 32.373 1.00 80.94 306 PHE A O 1
ATOM 2412 N N . MET A 1 307 ? -13.448 11.619 33.676 1.00 79.00 307 MET A N 1
ATOM 2413 C CA . MET A 1 307 ? -14.450 12.486 34.308 1.00 79.00 307 MET A CA 1
ATOM 2414 C C . MET A 1 307 ? -13.811 13.662 35.055 1.00 79.00 307 MET A C 1
ATOM 2416 O O . MET A 1 307 ? -14.255 14.805 34.935 1.00 79.00 307 MET A O 1
ATOM 2420 N N . THR A 1 308 ? -12.733 13.407 35.797 1.00 74.88 308 THR A N 1
ATOM 2421 C CA . THR A 1 308 ? -12.031 14.437 36.571 1.00 74.88 308 THR A CA 1
ATOM 2422 C C . THR A 1 308 ? -11.373 15.477 35.664 1.00 74.88 308 THR A C 1
ATOM 2424 O O . THR A 1 308 ? -11.457 16.674 35.946 1.00 74.88 308 THR A O 1
ATOM 2427 N N . GLN A 1 309 ? -10.736 15.057 34.567 1.00 73.38 309 GLN A N 1
ATOM 2428 C CA . GLN A 1 309 ? -10.110 15.983 33.618 1.00 73.38 309 GLN A CA 1
ATOM 2429 C C . GLN A 1 309 ? -11.143 16.848 32.899 1.00 73.38 309 GLN A C 1
ATOM 2431 O O . GLN A 1 309 ? -10.963 18.063 32.814 1.00 73.38 309 GLN A O 1
ATOM 2436 N N . VAL A 1 310 ? -12.255 16.257 32.454 1.00 74.69 310 VAL A N 1
ATOM 2437 C CA . VAL A 1 310 ? -13.353 17.005 31.830 1.00 74.69 310 VAL A CA 1
ATOM 2438 C C . VAL A 1 310 ? -13.923 18.042 32.798 1.00 74.69 310 VAL A C 1
ATOM 2440 O O . VAL A 1 310 ? -14.078 19.204 32.418 1.00 74.69 310 VAL A O 1
ATOM 2443 N N . ASN A 1 311 ? -14.167 17.657 34.055 1.00 73.06 311 ASN A N 1
ATOM 2444 C CA . ASN A 1 311 ? -14.720 18.553 35.071 1.00 73.06 311 ASN A CA 1
ATOM 2445 C C . ASN A 1 311 ? -13.776 19.714 35.411 1.00 73.06 311 ASN A C 1
ATOM 2447 O O . ASN A 1 311 ? -14.235 20.842 35.556 1.00 73.06 311 ASN A O 1
ATOM 2451 N N . ARG A 1 312 ? -12.457 19.483 35.458 1.00 69.38 312 ARG A N 1
ATOM 2452 C CA . ARG A 1 312 ? -11.458 20.554 35.653 1.00 69.38 312 ARG A CA 1
ATOM 2453 C C . ARG A 1 312 ? -11.378 21.536 34.480 1.00 69.38 312 ARG A C 1
ATOM 2455 O O . ARG A 1 312 ? -10.921 22.658 34.662 1.00 69.38 312 ARG A O 1
ATOM 2462 N N . MET A 1 313 ? -11.783 21.121 33.278 1.00 62.78 313 MET A N 1
ATOM 2463 C CA . MET A 1 313 ? -11.775 21.957 32.072 1.00 62.78 313 MET A CA 1
ATOM 2464 C C . MET A 1 313 ? -13.098 22.696 31.827 1.00 62.78 313 MET A C 1
ATOM 2466 O O . MET A 1 313 ? -13.213 23.443 30.844 1.00 62.78 313 MET A O 1
ATOM 2470 N N . LEU A 1 314 ? -14.122 22.474 32.652 1.00 60.75 314 LEU A N 1
ATOM 2471 C CA . LEU A 1 314 ? -15.321 23.301 32.636 1.00 60.75 314 LEU A CA 1
ATOM 2472 C C . LEU A 1 314 ? -14.996 24.611 33.370 1.00 60.75 314 LEU A C 1
ATOM 2474 O O . LEU A 1 314 ? -14.486 24.552 34.487 1.00 60.75 314 LEU A O 1
ATOM 2478 N N . PRO A 1 315 ? -15.222 25.785 32.752 1.00 55.16 315 PRO A N 1
ATOM 2479 C CA . PRO A 1 315 ? -15.073 27.043 33.467 1.00 55.16 315 PRO A CA 1
ATOM 2480 C C . PRO A 1 315 ? -15.993 27.016 34.684 1.00 55.16 315 PRO A C 1
ATOM 2482 O O . PRO A 1 315 ? -17.145 26.588 34.576 1.00 55.16 315 PRO A O 1
ATOM 2485 N N . ASP A 1 316 ? -15.460 27.437 35.829 1.00 55.28 316 ASP A N 1
ATOM 2486 C CA . ASP A 1 316 ? -16.225 27.540 37.062 1.00 55.28 316 ASP A CA 1
ATOM 2487 C C . ASP A 1 316 ? -17.456 28.424 36.784 1.00 55.28 316 ASP A C 1
ATOM 2489 O O . ASP A 1 316 ? -17.292 29.589 36.386 1.00 55.28 316 ASP A O 1
ATOM 2493 N N . PRO A 1 317 ? -18.686 27.891 36.900 1.00 56.84 317 PRO A N 1
ATOM 2494 C CA . PRO A 1 317 ? -19.889 28.647 36.571 1.00 56.84 317 PRO A CA 1
ATOM 2495 C C . PRO A 1 317 ? -20.016 29.920 37.418 1.00 56.84 317 PRO A C 1
ATOM 2497 O O . PRO A 1 317 ? -20.631 30.882 36.963 1.00 56.84 317 PRO A O 1
ATOM 2500 N N . THR A 1 318 ? -19.369 29.970 38.587 1.00 54.16 318 THR A N 1
ATOM 2501 C CA . THR A 1 318 ? -19.327 31.161 39.447 1.00 54.16 318 THR A CA 1
ATOM 2502 C C . THR A 1 318 ? -18.499 32.306 38.853 1.00 54.16 318 THR A C 1
ATOM 2504 O O . THR A 1 318 ? -18.934 33.452 38.885 1.00 54.16 318 THR A O 1
ATOM 2507 N N . LYS A 1 319 ? -17.370 32.021 38.191 1.00 52.38 319 LYS A N 1
ATOM 2508 C CA . LYS A 1 319 ? -16.502 33.058 37.589 1.00 52.38 319 LYS A CA 1
ATOM 2509 C C . LYS A 1 319 ? -17.023 33.625 36.270 1.00 52.38 319 LYS A C 1
ATOM 2511 O O . LYS A 1 319 ? -16.592 34.687 35.837 1.00 52.38 319 LYS A O 1
ATOM 2516 N N . SER A 1 320 ? -17.941 32.919 35.615 1.00 48.94 320 SER A N 1
ATOM 2517 C CA . SER A 1 320 ? -18.519 33.359 34.336 1.00 48.94 320 SER A CA 1
ATOM 2518 C C . SER A 1 320 ? -19.614 34.417 34.527 1.00 48.94 320 SER A C 1
ATOM 2520 O O . SER A 1 320 ? -19.909 35.160 33.596 1.00 48.94 320 SER A O 1
ATOM 2522 N N . GLN A 1 321 ? -20.207 34.492 35.725 1.00 48.75 321 GLN A N 1
ATOM 2523 C CA . GLN A 1 321 ? -21.220 35.494 36.072 1.00 48.75 321 GLN A CA 1
ATOM 2524 C C . GLN A 1 321 ? -20.604 36.819 36.547 1.00 48.75 321 GLN A C 1
ATOM 2526 O O . GLN A 1 321 ? -21.199 37.866 36.323 1.00 48.75 321 GLN A O 1
ATOM 2531 N N . GLU A 1 322 ? -19.392 36.802 37.111 1.00 51.19 322 GLU A N 1
ATOM 2532 C CA . GLU A 1 322 ? -18.677 38.024 37.523 1.00 51.19 322 GLU A CA 1
ATOM 2533 C C . GLU A 1 322 ? -18.062 38.809 36.351 1.00 51.19 322 GLU A C 1
ATOM 2535 O O . GLU A 1 322 ? -17.737 39.977 36.509 1.00 51.19 322 GLU A O 1
ATOM 2540 N N . ALA A 1 323 ? -17.925 38.205 35.165 1.00 50.28 323 ALA A N 1
ATOM 2541 C CA . ALA A 1 323 ? -17.379 38.866 33.972 1.00 50.28 323 ALA A CA 1
ATOM 2542 C C . ALA A 1 323 ? -18.453 39.496 33.053 1.00 50.28 323 ALA A C 1
ATOM 2544 O O . ALA A 1 323 ? -18.126 39.969 31.964 1.00 50.28 323 ALA A O 1
ATOM 2545 N N . MET A 1 324 ? -19.730 39.459 33.455 1.00 49.66 324 MET A N 1
ATOM 2546 C CA . MET A 1 324 ? -20.866 40.061 32.734 1.00 49.66 324 MET A CA 1
ATOM 2547 C C . MET A 1 324 ? -21.567 41.185 33.524 1.00 49.66 324 MET A C 1
ATOM 2549 O O . MET A 1 324 ? -22.660 41.606 33.143 1.00 49.66 324 MET A O 1
ATOM 2553 N N . LEU A 1 325 ? -20.934 41.681 34.590 1.00 42.78 325 LEU A N 1
ATOM 2554 C CA . LEU A 1 325 ? -21.295 42.904 35.318 1.00 42.78 325 LEU A CA 1
ATOM 2555 C C . LEU A 1 325 ? -20.151 43.915 35.201 1.00 42.78 325 LEU A C 1
ATOM 2557 O O . LEU A 1 325 ? -20.465 45.124 35.150 1.00 42.78 325 LEU A O 1
#

Radius of gyration: 25.61 Å; chains: 1; bounding box: 61×68×72 Å

pLDDT: mean 85.5, std 13.3, range [29.84, 98.06]